Protein AF-A0A1V4RVA9-F1 (afdb_monomer_lite)

pLDDT: mean 84.15, std 18.83, range [30.67, 98.88]

Structure (mmCIF, N/CA/C/O backbone):
data_AF-A0A1V4RVA9-F1
#
_entry.id   AF-A0A1V4RVA9-F1
#
loop_
_atom_site.group_PDB
_atom_site.id
_atom_site.type_symbol
_atom_site.label_atom_id
_atom_site.label_alt_id
_atom_site.label_comp_id
_atom_site.label_asym_id
_atom_site.label_entity_id
_atom_site.label_seq_id
_atom_site.pdbx_PDB_ins_code
_atom_site.Cartn_x
_atom_site.Cartn_y
_atom_site.Cartn_z
_atom_site.occupancy
_atom_site.B_iso_or_equiv
_atom_site.auth_seq_id
_atom_site.auth_comp_id
_atom_site.auth_asym_id
_atom_site.auth_atom_id
_atom_site.pdbx_PDB_model_num
ATOM 1 N N . MET A 1 1 ? -15.342 -44.266 52.592 1.00 67.75 1 MET A N 1
ATOM 2 C CA . MET A 1 1 ? -15.263 -44.483 51.126 1.00 67.75 1 MET A CA 1
ATOM 3 C C . MET A 1 1 ? -16.051 -43.427 50.346 1.00 67.75 1 MET A C 1
ATOM 5 O O . MET A 1 1 ? -15.501 -42.850 49.417 1.00 67.75 1 MET A O 1
ATOM 9 N N . GLU A 1 2 ? -17.278 -43.088 50.758 1.00 75.12 2 GLU A N 1
ATOM 10 C CA . GLU A 1 2 ? -18.113 -42.066 50.093 1.00 75.12 2 GLU A CA 1
ATOM 11 C C . GLU A 1 2 ? -17.503 -40.659 50.021 1.00 75.12 2 GLU A C 1
ATOM 13 O O . GLU A 1 2 ? -17.580 -40.014 48.978 1.00 75.12 2 GLU A O 1
ATOM 18 N N . VAL A 1 3 ? -16.857 -40.185 51.092 1.00 76.31 3 VAL A N 1
ATOM 19 C CA . VAL A 1 3 ? -16.276 -38.828 51.134 1.00 76.31 3 VAL A CA 1
ATOM 20 C C . VAL A 1 3 ? -15.153 -38.661 50.101 1.00 76.31 3 VAL A C 1
ATOM 22 O O . VAL A 1 3 ? -15.118 -37.660 49.391 1.00 76.31 3 VAL A O 1
ATOM 25 N N . LYS A 1 4 ? -14.294 -39.680 49.929 1.00 70.88 4 LYS A N 1
ATOM 26 C CA . LYS A 1 4 ? -13.251 -39.699 48.885 1.00 70.88 4 LYS A CA 1
ATOM 27 C C . LYS A 1 4 ? -13.853 -39.661 47.477 1.00 70.88 4 LYS A C 1
ATOM 29 O O . LYS A 1 4 ? -13.361 -38.920 46.635 1.00 70.88 4 LYS A O 1
ATOM 34 N N . MET A 1 5 ? -14.936 -40.402 47.226 1.00 73.06 5 MET A N 1
ATOM 35 C CA . MET A 1 5 ? -15.605 -40.396 45.917 1.00 73.06 5 MET A CA 1
ATOM 36 C C . MET A 1 5 ? -16.304 -39.066 45.606 1.00 73.06 5 MET A C 1
ATOM 38 O O . MET A 1 5 ? -16.309 -38.641 44.453 1.00 73.06 5 MET A O 1
ATOM 42 N N . ARG A 1 6 ? -16.861 -38.379 46.615 1.00 73.81 6 ARG A N 1
ATOM 43 C CA . ARG A 1 6 ? -17.425 -37.028 46.443 1.00 73.81 6 ARG A CA 1
ATOM 44 C C . ARG A 1 6 ? -16.337 -35.992 46.153 1.00 73.81 6 ARG A C 1
ATOM 46 O O . ARG A 1 6 ? -16.519 -35.173 45.260 1.00 73.81 6 ARG A O 1
ATOM 53 N N . LEU A 1 7 ? -15.195 -36.077 46.838 1.00 77.31 7 LEU A N 1
ATOM 54 C CA . LEU A 1 7 ? -14.067 -35.167 46.630 1.00 77.31 7 LEU A CA 1
ATOM 55 C C . LEU A 1 7 ? -13.457 -35.315 45.227 1.00 77.31 7 LEU A C 1
ATOM 57 O O . LEU A 1 7 ? -13.213 -34.317 44.557 1.00 77.31 7 LEU A O 1
ATOM 61 N N . ILE A 1 8 ? -13.293 -36.553 44.747 1.00 79.88 8 ILE A N 1
ATOM 62 C CA . ILE A 1 8 ? -12.803 -36.831 43.388 1.00 79.88 8 ILE A CA 1
ATOM 63 C C . ILE A 1 8 ? -13.768 -36.259 42.343 1.00 79.88 8 ILE A C 1
ATOM 65 O O . ILE A 1 8 ? -13.324 -35.565 41.439 1.00 79.88 8 ILE A O 1
ATOM 69 N N . LYS A 1 9 ? -15.085 -36.456 42.502 1.00 75.31 9 LYS A N 1
ATOM 70 C CA . LYS A 1 9 ? -16.086 -35.888 41.581 1.00 75.31 9 LYS A CA 1
ATOM 71 C C . LYS A 1 9 ? -16.049 -34.358 41.534 1.00 75.31 9 LYS A C 1
ATOM 73 O O . LYS A 1 9 ? -16.136 -33.798 40.448 1.00 75.31 9 LYS A O 1
ATOM 78 N N . ILE A 1 10 ? -15.886 -33.688 42.678 1.00 80.56 10 ILE A N 1
ATOM 79 C CA . ILE A 1 10 ? -15.785 -32.220 42.738 1.00 80.56 10 ILE A CA 1
ATOM 80 C C . ILE A 1 10 ? -14.524 -31.736 42.016 1.00 80.56 10 ILE A C 1
ATOM 82 O O . ILE A 1 10 ? -14.608 -30.815 41.210 1.00 80.56 10 ILE A O 1
ATOM 86 N N . ILE A 1 11 ? -13.380 -32.391 42.240 1.00 82.25 11 ILE A N 1
ATOM 87 C CA . ILE A 1 11 ? -12.115 -32.054 41.574 1.00 82.25 11 ILE A CA 1
ATOM 88 C C . ILE A 1 11 ? -12.218 -32.285 40.061 1.00 82.25 11 ILE A C 1
ATOM 90 O O . ILE A 1 11 ? -11.801 -31.430 39.286 1.00 82.25 11 ILE A O 1
ATOM 94 N N . THR A 1 12 ? -12.825 -33.389 39.615 1.00 77.94 12 THR A N 1
ATOM 95 C CA . THR A 1 12 ? -13.018 -33.666 38.183 1.00 77.94 12 THR A CA 1
ATOM 96 C C . THR A 1 12 ? -13.934 -32.638 37.518 1.00 77.94 12 THR A C 1
ATOM 98 O O . THR A 1 12 ? -13.618 -32.166 36.430 1.00 77.94 12 THR A O 1
ATOM 101 N N . VAL A 1 13 ? -15.027 -32.231 38.172 1.00 78.50 13 VAL A N 1
ATOM 102 C CA . VAL A 1 13 ? -15.912 -31.168 37.662 1.00 78.50 13 VAL A CA 1
ATOM 103 C C . VAL A 1 13 ? -15.176 -29.829 37.598 1.00 78.50 13 VAL A C 1
ATOM 105 O O . VAL A 1 13 ? -15.303 -29.125 36.601 1.00 78.50 13 VAL A O 1
ATOM 108 N N . PHE A 1 14 ? -14.351 -29.506 38.598 1.00 75.19 14 PHE A N 1
ATOM 109 C CA . PHE A 1 14 ? -13.539 -28.287 38.592 1.00 75.19 14 PHE A CA 1
ATOM 110 C C . PHE A 1 14 ? -12.499 -28.286 37.466 1.00 75.19 14 PHE A C 1
ATOM 112 O O . PHE A 1 14 ? -12.331 -27.270 36.802 1.00 75.19 14 PHE A O 1
ATOM 119 N N . ILE A 1 15 ? -11.844 -29.421 37.200 1.00 77.88 15 ILE A N 1
ATOM 120 C CA . ILE A 1 15 ? -10.867 -29.563 36.108 1.00 77.88 15 ILE A CA 1
ATOM 121 C C . ILE A 1 15 ? -11.546 -29.439 34.738 1.00 77.88 15 ILE A C 1
ATOM 123 O O . ILE A 1 15 ? -11.018 -28.757 33.863 1.00 77.88 15 ILE A O 1
ATOM 127 N N . ILE A 1 16 ? -12.726 -30.039 34.552 1.00 71.94 16 ILE A N 1
ATOM 128 C CA . ILE A 1 16 ? -13.496 -29.908 33.304 1.00 71.94 16 ILE A CA 1
ATOM 129 C C . ILE A 1 16 ? -13.946 -28.454 33.112 1.00 71.94 16 ILE A C 1
ATOM 131 O O . ILE A 1 16 ? -13.762 -27.906 32.029 1.00 71.94 16 ILE A O 1
ATOM 135 N N . PHE A 1 17 ? -14.445 -27.802 34.167 1.00 64.31 17 PHE A N 1
ATOM 136 C CA . PHE A 1 17 ? -14.885 -26.405 34.119 1.00 64.31 17 PHE A CA 1
ATOM 137 C C . PHE A 1 17 ? -13.719 -25.442 33.832 1.00 64.31 17 PHE A C 1
ATOM 139 O O . PHE A 1 17 ? -13.840 -24.540 33.002 1.00 64.31 17 PHE A O 1
ATOM 146 N N . PHE A 1 18 ? -12.553 -25.678 34.442 1.00 63.97 18 PHE A N 1
ATOM 147 C CA . PHE A 1 18 ? -11.336 -24.898 34.205 1.00 63.97 18 PHE A CA 1
ATOM 148 C C . PHE A 1 18 ? -10.766 -25.139 32.794 1.00 63.97 18 PHE A C 1
ATOM 150 O O . PHE A 1 18 ? -10.348 -24.195 32.130 1.00 63.97 18 PHE A O 1
ATOM 157 N N . SER A 1 19 ? -10.843 -26.372 32.276 1.00 61.69 19 SER A N 1
ATOM 158 C CA . SER A 1 19 ? -10.461 -26.711 30.897 1.00 61.69 19 SER A CA 1
ATOM 159 C C . SER A 1 19 ? -11.371 -26.062 29.845 1.00 61.69 19 SER A C 1
ATOM 161 O O . SER A 1 19 ? -10.886 -25.676 28.781 1.00 61.69 19 SER A O 1
ATOM 163 N N . THR A 1 20 ? -12.665 -25.876 30.129 1.00 58.34 20 THR A N 1
ATOM 164 C CA . THR A 1 20 ? -13.574 -25.137 29.234 1.00 58.34 20 THR A CA 1
ATOM 165 C C . THR A 1 20 ? -13.342 -23.626 29.238 1.00 58.34 20 THR A C 1
ATOM 167 O O . THR A 1 20 ? -13.554 -22.992 28.210 1.00 58.34 20 THR A O 1
ATOM 170 N N . ILE A 1 21 ? -12.856 -23.038 30.338 1.00 58.84 21 ILE A N 1
ATOM 171 C CA . ILE A 1 21 ? -12.569 -21.593 30.407 1.00 58.84 21 ILE A CA 1
ATOM 172 C C . ILE A 1 21 ? -11.282 -21.235 29.641 1.00 58.84 21 ILE A C 1
ATOM 174 O O . ILE A 1 21 ? -11.209 -20.168 29.039 1.00 58.84 21 ILE A O 1
ATOM 178 N N . ILE A 1 22 ? -10.297 -22.139 29.578 1.00 56.84 22 ILE A N 1
ATOM 179 C CA . ILE A 1 22 ? -9.024 -21.903 28.866 1.00 56.84 22 ILE A CA 1
ATOM 180 C C . ILE A 1 22 ? -9.199 -21.888 27.331 1.00 56.84 22 ILE A C 1
ATOM 182 O O . ILE A 1 22 ? -8.372 -21.320 26.624 1.00 56.84 22 ILE A O 1
ATOM 186 N N . ASN A 1 23 ? -10.293 -22.448 26.800 1.00 50.47 23 ASN A N 1
ATOM 187 C CA . ASN A 1 23 ? -10.564 -22.491 25.356 1.00 50.47 23 ASN A CA 1
ATOM 188 C C . ASN A 1 23 ? -11.337 -21.278 24.810 1.00 50.47 23 ASN A C 1
ATOM 190 O O . ASN A 1 23 ? -11.643 -21.247 23.615 1.00 50.47 23 ASN A O 1
ATOM 194 N N . TYR A 1 24 ? -11.615 -20.255 25.626 1.00 52.19 24 TYR A N 1
ATOM 195 C CA . TYR A 1 24 ? -11.989 -18.947 25.090 1.00 52.19 24 TYR A CA 1
ATOM 196 C C . TYR A 1 24 ? -10.742 -18.308 24.478 1.00 52.19 24 TYR A C 1
ATOM 198 O O . TYR A 1 24 ? -10.044 -17.509 25.097 1.00 52.19 24 TYR A O 1
ATOM 206 N N . THR A 1 25 ? -10.448 -18.688 23.236 1.00 53.47 25 THR A N 1
ATOM 207 C CA . THR A 1 25 ? -9.619 -17.868 22.361 1.00 53.47 25 THR A CA 1
ATOM 208 C C . THR A 1 25 ? -10.321 -16.520 22.256 1.00 53.47 25 THR A C 1
ATOM 210 O O . THR A 1 25 ? -11.356 -16.391 21.607 1.00 53.47 25 THR A O 1
ATOM 213 N N . PHE A 1 26 ? -9.806 -15.518 22.968 1.00 55.69 26 PHE A N 1
ATOM 214 C CA . PHE A 1 26 ? -10.179 -14.132 22.733 1.00 55.69 26 PHE A CA 1
ATOM 215 C C . PHE A 1 26 ? -9.860 -13.849 21.265 1.00 55.69 26 PHE A C 1
ATOM 217 O O . PHE A 1 26 ? -8.693 -13.733 20.889 1.00 55.69 26 PHE A O 1
ATOM 224 N N . ALA A 1 27 ? -10.888 -13.817 20.418 1.00 58.81 27 ALA A N 1
ATOM 225 C CA . ALA A 1 27 ? -10.747 -13.316 19.066 1.00 58.81 27 ALA A CA 1
ATOM 226 C C . ALA A 1 27 ? -10.353 -11.843 19.201 1.00 58.81 27 ALA A C 1
ATOM 228 O O . ALA A 1 27 ? -11.165 -11.025 19.625 1.00 58.81 27 ALA A O 1
ATOM 229 N N . ALA A 1 28 ? -9.083 -11.535 18.940 1.00 67.94 28 ALA A N 1
ATOM 230 C CA . ALA A 1 28 ? -8.609 -10.162 18.937 1.00 67.94 28 ALA A CA 1
ATOM 231 C C . ALA A 1 28 ? -9.424 -9.363 17.912 1.00 67.94 28 ALA A C 1
ATOM 233 O O . ALA A 1 28 ? -9.637 -9.834 16.788 1.00 67.94 28 ALA A O 1
ATOM 234 N N . ASP A 1 29 ? -9.891 -8.178 18.307 1.00 85.88 29 ASP A N 1
ATOM 235 C CA . ASP A 1 29 ? -10.621 -7.291 17.407 1.00 85.88 29 ASP A CA 1
ATOM 236 C C . ASP A 1 29 ? -9.762 -6.985 16.172 1.00 85.88 29 ASP A C 1
ATOM 238 O O . ASP A 1 29 ? -8.572 -6.678 16.273 1.00 85.88 29 ASP A O 1
ATOM 242 N N . LYS A 1 30 ? -10.368 -7.089 14.984 1.00 96.12 30 LYS A N 1
ATOM 243 C CA . LYS A 1 30 ? -9.675 -6.810 13.722 1.00 96.12 30 LYS A CA 1
ATOM 244 C C . LYS A 1 30 ? -9.365 -5.321 13.602 1.00 96.12 30 LYS A C 1
ATOM 246 O O . LYS A 1 30 ? -10.206 -4.479 13.914 1.00 96.12 30 LYS A O 1
ATOM 251 N N . ILE A 1 31 ? -8.199 -5.005 13.045 1.00 98.31 31 ILE A N 1
ATOM 252 C CA . ILE A 1 31 ? -7.810 -3.632 12.712 1.00 98.31 31 ILE A CA 1
ATOM 253 C C . ILE A 1 31 ? -8.717 -3.132 11.587 1.00 98.31 31 ILE A C 1
ATOM 255 O O . ILE A 1 31 ? -8.772 -3.739 10.511 1.00 98.31 31 ILE A O 1
ATOM 259 N N . LYS A 1 32 ? -9.403 -2.008 11.803 1.00 98.75 32 LYS A N 1
ATOM 260 C CA . LYS A 1 32 ? -10.258 -1.392 10.782 1.00 98.75 32 LYS A CA 1
ATOM 261 C C . LYS A 1 32 ? -9.412 -0.553 9.841 1.00 98.75 32 LYS A C 1
ATOM 263 O O . LYS A 1 32 ? -8.998 0.559 10.177 1.00 98.75 32 LYS A O 1
ATOM 268 N N . VAL A 1 33 ? -9.168 -1.086 8.653 1.00 98.88 33 VAL A N 1
ATOM 269 C CA . VAL A 1 33 ? -8.422 -0.417 7.592 1.00 98.88 33 VAL A CA 1
ATOM 270 C C . VAL A 1 33 ? -9.405 0.232 6.628 1.00 98.88 33 VAL A C 1
ATOM 272 O O . VAL A 1 33 ? -10.271 -0.427 6.054 1.00 98.88 33 VAL A O 1
ATOM 275 N N . VAL A 1 34 ? -9.247 1.529 6.407 1.00 98.81 34 VAL A N 1
ATOM 276 C CA . VAL A 1 34 ? -9.932 2.238 5.330 1.00 98.81 34 VAL A CA 1
ATOM 277 C C . VAL A 1 34 ? -8.895 2.660 4.308 1.00 98.81 34 VAL A C 1
ATOM 279 O O . VAL A 1 34 ? -7.815 3.126 4.659 1.00 98.81 34 VAL A O 1
ATOM 282 N N . THR A 1 35 ? -9.201 2.511 3.030 1.00 98.81 35 THR A N 1
ATOM 283 C CA . THR A 1 35 ? -8.334 2.999 1.960 1.00 98.81 35 THR A CA 1
ATOM 284 C C . THR A 1 35 ? -9.080 3.973 1.065 1.00 98.81 35 THR A C 1
ATOM 286 O O . THR A 1 35 ? -10.307 3.933 0.950 1.00 98.81 35 THR A O 1
ATOM 289 N N . THR A 1 36 ? -8.351 4.871 0.414 1.00 98.19 36 THR A N 1
ATOM 290 C CA . THR A 1 36 ? -8.931 5.694 -0.648 1.00 98.19 36 THR A CA 1
ATOM 291 C C . THR A 1 36 ? -9.334 4.811 -1.825 1.00 98.19 36 THR A C 1
ATOM 293 O O . THR A 1 36 ? -10.511 4.768 -2.165 1.00 98.19 36 THR A O 1
ATOM 296 N N . LEU A 1 37 ? -8.394 4.047 -2.386 1.00 98.31 37 LEU A N 1
ATOM 297 C CA . LEU A 1 37 ? -8.597 3.218 -3.579 1.00 98.31 37 LEU A CA 1
ATOM 298 C C . LEU A 1 37 ? -8.875 1.751 -3.237 1.00 98.31 37 LEU A C 1
ATOM 300 O O . LEU A 1 37 ? -8.263 1.193 -2.318 1.00 98.31 37 LEU A O 1
ATOM 304 N N . SER A 1 38 ? -9.714 1.088 -4.037 1.00 98.00 38 SER A N 1
ATOM 305 C CA . SER A 1 38 ? -9.976 -0.356 -3.932 1.00 98.00 38 SER A CA 1
ATOM 306 C C . SER A 1 38 ? -8.714 -1.211 -4.102 1.00 98.00 38 SER A C 1
ATOM 308 O O . SER A 1 38 ? -8.587 -2.240 -3.442 1.00 98.00 38 SER A O 1
ATOM 310 N N . THR A 1 39 ? -7.743 -0.771 -4.911 1.00 98.00 39 THR A N 1
ATOM 311 C CA . THR A 1 39 ? -6.442 -1.446 -5.074 1.00 98.00 39 THR A CA 1
ATOM 312 C C . THR A 1 39 ? -5.689 -1.549 -3.751 1.00 98.00 39 THR A C 1
ATOM 314 O O . THR A 1 39 ? -5.172 -2.608 -3.406 1.00 98.00 39 THR A O 1
ATOM 317 N N . TYR A 1 40 ? -5.661 -0.476 -2.959 1.00 98.75 40 TYR A 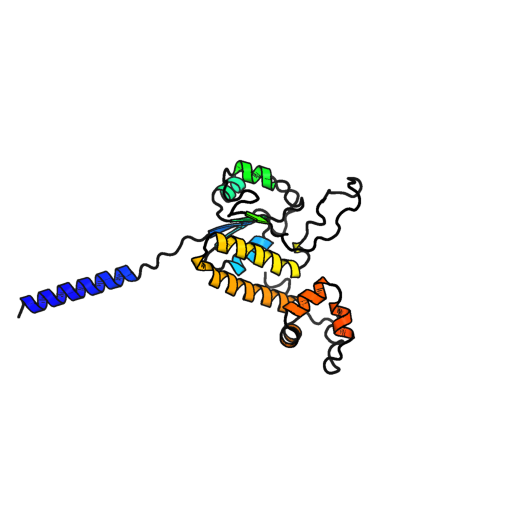N 1
ATOM 318 C CA . TYR A 1 40 ? -5.021 -0.510 -1.644 1.00 98.75 40 TYR A CA 1
ATOM 319 C C . TYR A 1 40 ? -5.798 -1.372 -0.661 1.00 98.75 40 TYR A C 1
ATOM 321 O O . TYR A 1 40 ? -5.179 -2.039 0.163 1.00 98.75 40 TYR A O 1
ATOM 329 N N . ALA A 1 41 ? -7.131 -1.401 -0.758 1.00 98.75 41 ALA A N 1
ATOM 330 C CA . ALA A 1 41 ? -7.928 -2.302 0.063 1.00 98.75 41 ALA A CA 1
ATOM 331 C C . ALA A 1 41 ? -7.618 -3.767 -0.253 1.00 98.75 41 ALA A C 1
ATOM 333 O O . ALA A 1 41 ? -7.497 -4.580 0.660 1.00 98.75 41 ALA A O 1
ATOM 334 N N . ASP A 1 42 ? -7.456 -4.111 -1.528 1.00 98.62 42 ASP A N 1
ATOM 335 C CA . ASP A 1 42 ? -7.077 -5.460 -1.936 1.00 98.62 42 ASP A CA 1
ATOM 336 C C . ASP A 1 42 ? -5.685 -5.852 -1.413 1.00 98.62 42 ASP A C 1
ATOM 338 O O . ASP A 1 42 ? -5.519 -6.920 -0.816 1.00 98.62 42 ASP A O 1
ATOM 342 N N . ILE A 1 43 ? -4.701 -4.956 -1.540 1.00 98.81 43 ILE A N 1
ATOM 343 C CA . ILE A 1 43 ? -3.361 -5.162 -0.975 1.00 98.81 43 ILE A CA 1
ATOM 344 C C . ILE A 1 43 ? -3.446 -5.330 0.548 1.00 98.81 43 ILE A C 1
ATOM 346 O O . ILE A 1 43 ? -2.906 -6.298 1.081 1.00 98.81 43 ILE A O 1
ATOM 350 N N . ALA A 1 44 ? -4.166 -4.444 1.243 1.00 98.88 44 ALA A N 1
ATOM 351 C CA . ALA A 1 44 ? -4.338 -4.489 2.693 1.00 98.88 44 ALA A CA 1
ATOM 352 C C . ALA A 1 44 ? -4.985 -5.796 3.164 1.00 98.88 44 ALA A C 1
ATOM 354 O O . ALA A 1 44 ? -4.514 -6.380 4.135 1.00 98.88 44 ALA A O 1
ATOM 355 N N . LYS A 1 45 ? -6.002 -6.307 2.456 1.00 98.81 45 LYS A N 1
ATOM 356 C CA . LYS A 1 45 ? -6.599 -7.625 2.740 1.00 98.81 45 LYS A CA 1
ATOM 357 C C . LYS A 1 45 ? -5.576 -8.746 2.584 1.00 98.81 45 LYS A C 1
ATOM 359 O O . LYS A 1 45 ? -5.493 -9.620 3.440 1.00 98.81 45 LYS A O 1
ATOM 364 N N . LYS A 1 46 ? -4.777 -8.720 1.513 1.00 98.75 46 LYS A N 1
ATOM 365 C CA . LYS A 1 46 ? -3.779 -9.762 1.230 1.00 98.75 46 LYS A CA 1
ATOM 366 C C . LYS A 1 46 ? -2.637 -9.788 2.249 1.00 98.75 46 LYS A C 1
ATOM 368 O O . LYS A 1 46 ? -2.187 -10.873 2.602 1.00 98.75 46 LYS A O 1
ATOM 373 N N . VAL A 1 47 ? -2.174 -8.632 2.729 1.00 98.81 47 VAL A N 1
ATOM 374 C CA . VAL A 1 47 ? -1.076 -8.566 3.715 1.00 98.81 47 VAL A CA 1
ATOM 375 C C . VAL A 1 47 ? -1.559 -8.636 5.165 1.00 98.81 47 VAL A C 1
ATOM 377 O O . VAL A 1 47 ? -0.898 -9.237 6.009 1.00 98.81 47 VAL A O 1
ATOM 380 N N . GLY A 1 48 ? -2.732 -8.073 5.455 1.00 98.38 48 GLY A N 1
ATOM 381 C CA . GLY A 1 48 ? -3.342 -8.063 6.783 1.00 98.38 48 GLY A CA 1
ATOM 382 C C . GLY A 1 48 ? -4.113 -9.339 7.131 1.00 98.38 48 GLY A C 1
ATOM 383 O O . GLY A 1 48 ? -4.294 -9.629 8.313 1.00 98.38 48 GLY A O 1
ATOM 384 N N . GLY A 1 49 ? -4.541 -10.112 6.127 1.00 98.00 49 GLY A N 1
ATOM 385 C CA . GLY A 1 49 ? -5.225 -11.394 6.292 1.00 98.00 49 GLY A CA 1
ATOM 386 C C . GLY A 1 49 ? -6.455 -11.310 7.199 1.00 98.00 49 GLY A C 1
ATOM 387 O O . GLY A 1 49 ? -7.243 -10.368 7.127 1.00 98.00 49 GLY A O 1
ATOM 388 N N . ASP A 1 50 ? -6.603 -12.280 8.099 1.00 96.69 50 ASP A N 1
ATOM 389 C CA . ASP A 1 50 ? -7.766 -12.359 8.990 1.00 96.69 50 ASP A CA 1
ATOM 390 C C . ASP A 1 50 ? -7.753 -11.328 10.125 1.00 96.69 50 ASP A C 1
ATOM 392 O O . ASP A 1 50 ? -8.753 -11.196 10.830 1.00 96.69 50 ASP A O 1
ATOM 396 N N . ARG A 1 51 ? -6.660 -10.571 10.288 1.00 97.69 51 ARG A N 1
ATOM 397 C CA . ARG A 1 51 ? -6.501 -9.562 11.349 1.00 97.69 51 ARG A CA 1
ATOM 398 C C . ARG A 1 51 ? -6.980 -8.173 10.957 1.00 97.69 51 ARG A C 1
ATOM 400 O O . ARG A 1 51 ? -6.940 -7.265 11.783 1.00 97.69 51 ARG A O 1
ATOM 407 N N . VAL A 1 52 ? -7.431 -7.998 9.718 1.00 98.56 52 VAL A N 1
ATOM 408 C CA . VAL A 1 52 ? -7.936 -6.719 9.221 1.00 98.56 52 VAL A CA 1
ATOM 409 C C . VAL A 1 52 ? -9.381 -6.839 8.756 1.00 98.56 52 VAL A C 1
ATOM 411 O O . VAL A 1 52 ? -9.806 -7.845 8.187 1.00 98.56 52 VAL A O 1
ATOM 414 N N . GLU A 1 53 ? -10.142 -5.779 8.979 1.00 98.44 53 GLU A N 1
ATOM 415 C CA . GLU A 1 53 ? -11.397 -5.511 8.289 1.00 98.44 53 GLU A CA 1
ATOM 416 C C . GLU A 1 53 ? -11.146 -4.328 7.356 1.00 98.44 53 GLU A C 1
ATOM 418 O O . GLU A 1 53 ? -10.708 -3.274 7.813 1.00 98.44 53 GLU A O 1
ATOM 423 N N . VAL A 1 54 ? -11.376 -4.496 6.051 1.00 98.69 54 VAL A N 1
ATOM 424 C CA . VAL A 1 54 ? -10.947 -3.506 5.053 1.00 98.69 54 VAL A CA 1
ATOM 425 C C . VAL A 1 54 ? -12.120 -2.964 4.249 1.00 98.69 54 VAL A C 1
ATOM 427 O O . VAL A 1 54 ? -12.843 -3.730 3.606 1.00 98.69 54 VAL A O 1
ATOM 430 N N . GLN A 1 55 ? -12.245 -1.640 4.221 1.00 98.56 55 GLN A N 1
ATOM 431 C CA . GLN A 1 55 ? -13.193 -0.897 3.389 1.00 98.56 55 GLN A CA 1
ATOM 432 C C . GLN A 1 55 ? -12.450 0.119 2.510 1.00 98.56 55 GLN A C 1
ATOM 434 O O . GLN A 1 55 ? -11.334 0.525 2.829 1.00 98.56 55 GLN A O 1
ATOM 439 N N . TYR A 1 56 ? -13.061 0.540 1.402 1.00 98.19 56 TYR A N 1
ATOM 440 C CA . TYR A 1 56 ? -12.498 1.544 0.495 1.00 98.19 56 TYR A CA 1
ATOM 441 C C . TYR A 1 56 ? -13.534 2.606 0.124 1.00 98.19 56 TYR A C 1
ATOM 443 O O . TYR A 1 56 ? -14.738 2.369 0.227 1.00 98.19 56 TYR A O 1
ATOM 451 N N . ILE A 1 57 ? -13.061 3.776 -0.305 1.00 97.56 57 ILE A N 1
ATOM 452 C CA . ILE A 1 57 ? -13.916 4.905 -0.699 1.00 97.56 57 ILE A CA 1
ATOM 453 C C . ILE A 1 57 ? -14.195 4.897 -2.208 1.00 97.56 57 ILE A C 1
ATOM 455 O O . ILE A 1 57 ? -15.338 5.097 -2.615 1.00 97.56 57 ILE A O 1
ATOM 459 N N . VAL A 1 58 ? -13.163 4.662 -3.020 1.00 96.69 58 VAL A N 1
ATOM 460 C CA . VAL A 1 58 ? -13.187 4.748 -4.487 1.00 96.69 58 VAL A CA 1
ATOM 461 C C . VAL A 1 58 ? -13.110 3.349 -5.085 1.00 96.69 58 VAL A C 1
ATOM 463 O O . VAL A 1 58 ? -12.138 2.621 -4.861 1.00 96.69 58 VAL A O 1
ATOM 466 N N . ALA A 1 59 ? -14.150 2.968 -5.823 1.00 94.31 59 ALA A N 1
ATOM 467 C CA . ALA A 1 59 ? -14.182 1.724 -6.588 1.00 94.31 59 ALA A CA 1
ATOM 468 C C . ALA A 1 59 ? -13.332 1.830 -7.868 1.00 94.31 59 ALA A C 1
ATOM 470 O O . ALA A 1 59 ? -13.013 2.925 -8.321 1.00 94.31 59 ALA A O 1
ATOM 471 N N . GLY A 1 60 ? -12.965 0.691 -8.463 1.00 88.94 60 GLY A N 1
ATOM 472 C CA . GLY A 1 60 ? -12.063 0.653 -9.625 1.00 88.94 60 GLY A CA 1
ATOM 473 C C . GLY A 1 60 ? -12.613 1.298 -10.905 1.00 88.94 60 GLY A C 1
ATOM 474 O O . GLY A 1 60 ? -11.848 1.554 -11.827 1.00 88.94 60 GLY A O 1
ATOM 475 N N . ASP A 1 61 ? -13.917 1.564 -10.963 1.00 90.88 61 ASP A N 1
ATOM 476 C CA . ASP A 1 61 ? -14.625 2.225 -12.063 1.00 90.88 61 ASP A CA 1
ATOM 477 C C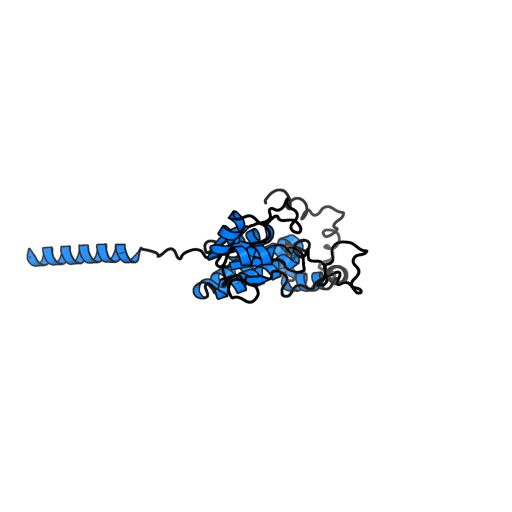 . ASP A 1 61 ? -14.872 3.728 -11.817 1.00 90.88 61 ASP A C 1
ATOM 479 O O . ASP A 1 61 ? -15.521 4.391 -12.626 1.00 90.88 61 ASP A O 1
ATOM 483 N N . GLN A 1 62 ? -14.367 4.277 -10.707 1.00 92.19 62 GLN A N 1
ATOM 484 C CA . GLN A 1 62 ? -14.552 5.673 -10.310 1.00 92.19 62 GLN A CA 1
ATOM 485 C C . GLN A 1 62 ? -13.269 6.490 -10.475 1.00 92.19 62 GLN A C 1
ATOM 487 O O . GLN A 1 62 ? -12.162 6.001 -10.253 1.00 92.19 62 GLN A O 1
ATOM 492 N N . ASP A 1 63 ? -13.424 7.774 -10.801 1.00 93.19 63 ASP A N 1
ATOM 493 C CA . ASP A 1 63 ? -12.300 8.708 -10.860 1.00 93.19 63 ASP A CA 1
ATOM 494 C C . ASP A 1 63 ? -11.861 9.124 -9.447 1.00 93.19 63 ASP A C 1
ATOM 496 O O . ASP A 1 63 ? -12.601 9.782 -8.707 1.00 93.19 63 ASP A O 1
ATOM 500 N N . ALA A 1 64 ? -10.633 8.753 -9.082 1.00 93.75 64 ALA A N 1
ATOM 501 C CA . ALA A 1 64 ? -10.037 9.056 -7.786 1.00 93.75 64 ALA A CA 1
ATOM 502 C C . ALA A 1 64 ? -9.837 10.561 -7.533 1.00 93.75 64 ALA A C 1
ATOM 504 O O . ALA A 1 64 ? -9.842 10.977 -6.369 1.00 93.75 64 ALA A O 1
ATOM 505 N N . HIS A 1 65 ? -9.727 11.375 -8.590 1.00 94.06 65 HIS A N 1
ATOM 506 C CA . HIS A 1 65 ? -9.595 12.828 -8.467 1.00 94.06 65 HIS A CA 1
ATOM 507 C C . HIS A 1 65 ? -10.894 13.486 -8.007 1.00 94.06 65 HIS A C 1
ATOM 509 O O . HIS A 1 65 ? -10.873 14.486 -7.285 1.00 94.06 65 HIS A O 1
ATOM 515 N N . PHE A 1 66 ? -12.039 12.920 -8.397 1.00 92.19 66 PHE A N 1
ATOM 516 C CA . PHE A 1 66 ? -13.347 13.554 -8.244 1.00 92.19 66 PHE A CA 1
ATOM 517 C C . PHE A 1 66 ? -14.293 12.720 -7.387 1.00 92.19 66 PHE A C 1
ATOM 519 O O . PHE A 1 66 ? -15.337 12.238 -7.829 1.00 92.19 66 PHE A O 1
ATOM 526 N N . VAL A 1 67 ? -13.975 12.631 -6.099 1.00 92.88 67 VAL A N 1
ATOM 527 C CA . VAL A 1 67 ? -14.884 12.069 -5.099 1.00 92.88 67 VAL A CA 1
ATOM 528 C C . VAL A 1 67 ? -15.605 13.197 -4.383 1.00 92.88 67 VAL A C 1
ATOM 530 O O . VAL A 1 67 ? -14.985 14.090 -3.809 1.00 92.88 67 VAL A O 1
ATOM 533 N N . ARG A 1 68 ? -16.940 13.141 -4.353 1.00 89.12 68 ARG A N 1
ATOM 534 C CA . ARG A 1 68 ? -17.736 14.028 -3.498 1.00 89.12 68 ARG A CA 1
ATOM 535 C C . ARG A 1 68 ? -17.707 13.496 -2.057 1.00 89.12 68 ARG A C 1
ATOM 537 O O . ARG A 1 68 ? -18.213 12.390 -1.843 1.00 89.12 68 ARG A O 1
ATOM 544 N N . PRO A 1 69 ? -17.195 14.252 -1.066 1.00 86.62 69 PRO A N 1
ATOM 545 C CA . PRO A 1 69 ? -17.269 13.855 0.338 1.00 86.62 69 PRO A CA 1
ATOM 546 C C . PRO A 1 69 ? -18.720 13.613 0.773 1.00 86.62 69 PRO A C 1
ATOM 548 O O . PRO A 1 69 ? -19.618 14.387 0.436 1.00 86.62 69 PRO A O 1
ATOM 551 N N . LYS A 1 70 ? -18.958 12.533 1.524 1.00 91.81 70 LYS A N 1
ATOM 552 C CA . LYS A 1 70 ? -20.280 12.159 2.051 1.00 91.81 70 LYS A CA 1
ATOM 553 C C . LYS A 1 70 ? -20.194 11.905 3.559 1.00 91.81 70 LYS A C 1
ATOM 555 O O . LYS A 1 70 ? -19.173 11.384 4.012 1.00 91.81 70 LYS A O 1
ATOM 560 N N . PRO A 1 71 ? -21.258 12.179 4.339 1.00 94.25 71 PRO A N 1
ATOM 561 C CA . PRO A 1 71 ? -21.291 11.861 5.770 1.00 94.25 71 PRO A CA 1
ATOM 562 C C . PRO A 1 71 ? -20.978 10.391 6.082 1.00 94.25 71 PRO A C 1
ATOM 564 O O . PRO A 1 71 ? -20.291 10.099 7.056 1.00 94.25 71 PRO A O 1
ATOM 567 N N . SER A 1 72 ? -21.409 9.464 5.219 1.00 96.31 72 SER A N 1
ATOM 568 C CA . SER A 1 72 ? -21.102 8.034 5.349 1.00 96.31 72 SER A CA 1
ATOM 569 C C . SER A 1 72 ? -19.600 7.741 5.288 1.00 96.31 72 SER A C 1
ATOM 571 O O . SER A 1 72 ? -19.110 6.923 6.061 1.00 96.31 72 SER A O 1
ATOM 573 N N . PHE A 1 73 ? -18.848 8.440 4.433 1.00 97.00 73 PHE A N 1
ATOM 574 C CA . PHE A 1 73 ? -17.395 8.289 4.351 1.00 97.00 73 PHE A CA 1
ATOM 575 C C . PHE A 1 73 ? -16.689 8.865 5.583 1.00 97.00 73 PHE A C 1
ATOM 577 O O . PHE A 1 73 ? -15.741 8.265 6.079 1.00 97.00 73 PHE A O 1
ATOM 584 N N . ALA A 1 74 ? -17.173 9.982 6.136 1.00 97.06 74 ALA A N 1
ATOM 585 C CA . ALA A 1 74 ? -16.626 10.495 7.392 1.00 97.06 74 ALA A CA 1
ATOM 586 C C . ALA A 1 74 ? -16.903 9.545 8.557 1.00 97.06 74 ALA A C 1
ATOM 588 O O . ALA A 1 74 ? -16.033 9.367 9.400 1.00 97.06 74 ALA A O 1
ATOM 589 N N . MET A 1 75 ? -18.072 8.896 8.588 1.00 97.69 75 MET A N 1
ATOM 590 C CA . MET A 1 75 ? -18.386 7.879 9.594 1.00 97.69 75 MET A CA 1
ATOM 591 C C . MET A 1 75 ? -17.498 6.637 9.457 1.00 97.69 75 MET A C 1
ATOM 593 O O . MET A 1 75 ? -17.089 6.057 10.463 1.00 97.69 75 MET A O 1
ATOM 597 N N . LEU A 1 76 ? -17.168 6.250 8.223 1.00 97.12 76 LEU A N 1
ATOM 598 C CA . LEU A 1 76 ? -16.210 5.184 7.955 1.00 97.12 76 LEU A CA 1
ATOM 599 C C . LEU A 1 76 ? -14.822 5.540 8.516 1.00 97.12 76 LEU A C 1
ATOM 601 O O . LEU A 1 76 ? -14.263 4.785 9.308 1.00 97.12 76 LEU A O 1
ATOM 605 N N . LEU A 1 77 ? -14.309 6.729 8.186 1.00 98.38 77 LEU A N 1
ATOM 606 C CA . LEU A 1 77 ? -13.028 7.224 8.698 1.00 98.38 77 LEU A CA 1
ATOM 607 C C . LEU A 1 77 ? -13.026 7.463 10.212 1.00 98.38 77 LEU A C 1
ATOM 609 O O . LEU A 1 77 ? -12.006 7.253 10.866 1.00 98.38 77 LEU A O 1
ATOM 613 N N . HIS A 1 78 ? -14.163 7.842 10.794 1.00 98.44 78 HIS A N 1
ATOM 614 C CA . HIS A 1 78 ? -14.297 8.036 12.236 1.00 98.44 78 HIS A CA 1
ATOM 615 C C . HIS A 1 78 ? -13.945 6.760 13.014 1.00 98.44 78 HIS A C 1
ATOM 617 O O . HIS A 1 78 ? -13.361 6.823 14.092 1.00 98.44 78 HIS A O 1
ATOM 623 N N . ARG A 1 79 ? -14.269 5.595 12.439 1.00 97.81 79 ARG A N 1
ATOM 624 C CA . ARG A 1 79 ? -14.050 4.270 13.035 1.00 97.81 79 ARG A CA 1
ATOM 625 C C . ARG A 1 79 ? -12.741 3.606 12.609 1.00 97.81 79 ARG A C 1
ATOM 627 O O . ARG A 1 79 ? -12.463 2.512 13.088 1.00 97.81 79 ARG A O 1
ATOM 634 N N . ALA A 1 80 ? -11.980 4.218 11.705 1.00 98.69 80 ALA A N 1
ATOM 635 C CA . ALA A 1 80 ? -10.760 3.634 11.166 1.00 98.69 80 ALA A CA 1
ATOM 636 C C . ALA A 1 80 ? -9.624 3.631 12.200 1.00 98.69 80 ALA A C 1
ATOM 638 O O . ALA A 1 80 ? -9.418 4.610 12.929 1.00 98.69 80 ALA A O 1
ATOM 639 N N . ASP A 1 81 ? -8.865 2.542 12.217 1.00 98.69 81 ASP A N 1
ATOM 640 C CA . ASP A 1 81 ? -7.601 2.424 12.942 1.00 98.69 81 ASP A CA 1
ATOM 641 C C . ASP A 1 81 ? -6.418 2.746 12.026 1.00 98.69 81 ASP A C 1
ATOM 643 O O . ASP A 1 81 ? -5.469 3.397 12.457 1.00 98.69 81 ASP A O 1
ATOM 647 N N . LEU A 1 82 ? -6.516 2.349 10.753 1.00 98.88 82 LEU A N 1
ATOM 648 C CA . LEU A 1 82 ? -5.537 2.630 9.709 1.00 98.88 82 LEU A CA 1
ATOM 649 C C . LEU A 1 82 ? -6.229 3.251 8.492 1.00 98.88 82 LEU A C 1
ATOM 651 O O . LEU A 1 82 ? -7.253 2.746 8.031 1.00 98.88 82 LEU A O 1
ATOM 655 N N . PHE A 1 83 ? -5.649 4.310 7.938 1.00 98.81 83 PHE A N 1
ATOM 656 C CA . PHE A 1 83 ? -6.102 4.963 6.720 1.00 98.81 83 PHE A CA 1
ATOM 657 C C . PHE A 1 83 ? -4.972 5.032 5.691 1.00 98.81 83 PHE A C 1
ATOM 659 O O . PHE A 1 83 ? -3.905 5.580 5.969 1.00 98.81 83 PHE A O 1
ATOM 666 N N . VAL A 1 84 ? -5.207 4.465 4.506 1.00 98.88 84 VAL A N 1
ATOM 667 C CA . VAL A 1 84 ? -4.218 4.376 3.420 1.00 98.88 84 VAL A CA 1
ATOM 668 C C . VAL A 1 84 ? -4.630 5.282 2.264 1.00 98.88 84 VAL A C 1
ATOM 670 O O . VAL A 1 84 ? -5.747 5.169 1.755 1.00 98.88 84 VAL A O 1
ATOM 673 N N . THR A 1 85 ? -3.718 6.151 1.830 1.00 98.19 85 THR A N 1
ATOM 674 C CA . THR A 1 85 ? -3.951 7.162 0.781 1.00 98.19 85 THR A CA 1
ATOM 675 C C . THR A 1 85 ? -2.834 7.151 -0.259 1.00 98.19 85 THR A C 1
ATOM 677 O O . THR A 1 85 ? -1.725 6.713 0.050 1.00 98.19 85 THR A O 1
ATOM 680 N N . THR A 1 86 ? -3.088 7.658 -1.468 1.00 96.62 86 THR A N 1
ATOM 681 C CA . THR A 1 86 ? -2.026 7.876 -2.464 1.00 96.62 86 THR A CA 1
ATOM 682 C C . THR A 1 86 ? -1.263 9.160 -2.200 1.00 96.62 86 THR A C 1
ATOM 684 O O . THR A 1 86 ? -0.045 9.141 -2.272 1.00 96.62 86 THR A O 1
ATOM 687 N N . GLY A 1 87 ? -1.946 10.266 -1.898 1.00 89.81 87 GLY A N 1
ATOM 688 C CA . GLY A 1 87 ? -1.320 11.589 -1.859 1.00 89.81 87 GLY A CA 1
ATOM 689 C C . GLY A 1 87 ? -1.004 12.115 -3.264 1.00 89.81 87 GLY A C 1
ATOM 690 O O . GLY A 1 87 ? -1.691 11.772 -4.224 1.00 89.81 87 GLY A O 1
ATOM 691 N N . LEU A 1 88 ? 0.028 12.958 -3.385 1.00 89.81 88 LEU A N 1
ATOM 692 C CA . LEU A 1 88 ? 0.524 13.479 -4.674 1.00 89.81 88 LEU A CA 1
ATOM 693 C C . LEU A 1 88 ? -0.535 14.226 -5.511 1.00 89.81 88 LEU A C 1
ATOM 695 O O . LEU A 1 88 ? -0.527 14.181 -6.737 1.00 89.81 88 LEU A O 1
ATOM 699 N N . ASP A 1 89 ? -1.467 14.901 -4.841 1.00 88.38 89 ASP A N 1
ATOM 700 C CA . ASP A 1 89 ? -2.612 15.590 -5.450 1.00 88.38 89 ASP A CA 1
ATOM 701 C C . ASP A 1 89 ? -3.653 14.666 -6.123 1.00 88.38 89 ASP A C 1
ATOM 703 O O . ASP A 1 89 ? -4.582 15.169 -6.754 1.00 88.38 89 ASP A O 1
ATOM 707 N N . LEU A 1 90 ? -3.579 13.335 -5.947 1.00 93.38 90 LEU A N 1
ATOM 708 C CA . LEU A 1 90 ? -4.619 12.426 -6.452 1.00 93.38 90 LEU A CA 1
ATOM 709 C C . LEU A 1 90 ? -5.944 12.647 -5.726 1.00 93.38 90 LEU A C 1
ATOM 711 O O . LEU A 1 90 ? -6.978 12.878 -6.338 1.00 93.38 90 LEU A O 1
ATOM 715 N N . GLU A 1 91 ? -5.915 12.571 -4.396 1.00 94.00 91 GLU A N 1
ATOM 716 C CA . GLU A 1 91 ? -7.119 12.592 -3.572 1.00 94.00 91 GLU A CA 1
ATOM 717 C C . GLU A 1 91 ? -7.247 13.913 -2.797 1.00 94.00 91 GLU A C 1
ATOM 719 O O . GLU A 1 91 ? -7.333 13.923 -1.569 1.00 94.00 91 GLU A O 1
ATOM 724 N N . MET A 1 92 ? -7.286 15.057 -3.495 1.00 91.69 92 MET A N 1
ATOM 725 C CA . MET A 1 92 ? -7.370 16.398 -2.870 1.00 91.69 92 MET A CA 1
ATOM 726 C C . MET A 1 92 ? -8.578 16.594 -1.928 1.00 91.69 92 MET A C 1
ATOM 728 O O . MET A 1 92 ? -8.606 17.524 -1.125 1.00 91.69 92 MET A O 1
ATOM 732 N N . TRP A 1 93 ? -9.579 15.718 -2.003 1.00 94.31 93 TRP A N 1
ATOM 733 C CA . TRP A 1 93 ? -10.756 15.686 -1.131 1.00 94.31 93 TRP A CA 1
ATOM 734 C C . TRP A 1 93 ? -10.497 15.040 0.245 1.00 94.31 93 TRP A C 1
ATOM 736 O O . TRP A 1 93 ? -11.301 15.210 1.167 1.00 94.31 93 TRP A O 1
ATOM 746 N N . VAL A 1 94 ? -9.395 14.298 0.408 1.00 95.94 94 VAL A N 1
ATOM 747 C CA . VAL A 1 94 ? -9.069 13.556 1.635 1.00 95.94 94 VAL A CA 1
ATOM 748 C C . VAL A 1 94 ? -8.936 14.455 2.867 1.00 95.94 94 VAL A C 1
ATOM 750 O O . VAL A 1 94 ? -9.558 14.114 3.876 1.00 95.94 94 VAL A O 1
ATOM 753 N N . PRO A 1 95 ? -8.206 15.592 2.842 1.00 94.38 95 PRO A N 1
ATOM 754 C CA . PRO A 1 95 ? -8.041 16.427 4.033 1.00 94.38 95 PRO A CA 1
ATOM 755 C C . PRO A 1 95 ? -9.379 16.876 4.634 1.00 94.38 95 PRO A C 1
ATOM 757 O O . PRO A 1 95 ? -9.621 16.683 5.826 1.00 94.38 95 PRO A O 1
ATOM 760 N N . SER A 1 96 ? -10.301 17.365 3.798 1.00 94.06 96 SER A N 1
ATOM 761 C CA . SER A 1 96 ? -11.637 17.782 4.243 1.00 94.06 96 SER A CA 1
ATOM 762 C C . SER A 1 96 ? -12.442 16.624 4.834 1.00 94.06 96 SER A C 1
ATOM 764 O O . SER A 1 96 ? -13.163 16.797 5.818 1.00 94.06 96 SER A O 1
ATOM 766 N N . LEU A 1 97 ? -12.324 15.427 4.253 1.00 95.94 97 LEU A N 1
ATOM 767 C CA . LEU A 1 97 ? -13.026 14.249 4.747 1.00 95.94 97 LEU A CA 1
ATOM 768 C C . LEU A 1 97 ? -12.467 13.765 6.096 1.00 95.94 97 LEU A C 1
ATOM 770 O O . LEU A 1 97 ? -13.243 13.422 6.992 1.00 95.94 97 LEU A O 1
ATOM 774 N N . VAL A 1 98 ? -11.142 13.782 6.265 1.00 97.00 98 VAL A N 1
ATOM 775 C CA . VAL A 1 98 ? -10.478 13.471 7.539 1.00 97.00 98 VAL A CA 1
ATOM 776 C C . VAL A 1 98 ? -10.901 14.472 8.617 1.00 97.00 98 VAL A C 1
ATOM 778 O O . VAL A 1 98 ? -11.260 14.058 9.721 1.00 97.00 98 VAL A O 1
ATOM 781 N N . ASP A 1 99 ? -10.975 15.766 8.305 1.00 96.06 99 ASP A N 1
ATOM 782 C CA . ASP A 1 99 ? -11.441 16.788 9.251 1.00 96.06 99 ASP A CA 1
ATOM 783 C C . ASP A 1 99 ? -12.911 16.621 9.661 1.00 96.06 99 ASP A C 1
ATOM 785 O O . ASP A 1 99 ? -13.271 16.878 10.821 1.00 96.06 99 ASP A O 1
ATOM 789 N N . MET A 1 100 ? -13.759 16.155 8.738 1.00 96.50 100 MET A N 1
ATOM 790 C CA . MET A 1 100 ? -15.155 15.814 9.022 1.00 96.50 100 MET A CA 1
ATOM 791 C C . MET A 1 100 ? -15.273 14.561 9.901 1.00 96.50 100 MET A C 1
ATOM 793 O O . MET A 1 100 ? -16.170 14.491 10.737 1.00 96.50 100 MET A O 1
ATOM 797 N N . SER A 1 101 ? -14.356 13.597 9.764 1.00 97.94 101 SER A N 1
ATOM 798 C CA . SER A 1 101 ? -14.364 12.348 10.543 1.00 97.94 101 SER A CA 1
ATOM 799 C C . SER A 1 101 ? -14.072 12.534 12.035 1.00 97.94 101 SER A C 1
ATOM 801 O O . SER A 1 101 ? -14.396 11.662 12.838 1.00 97.94 101 SER A O 1
ATOM 803 N N . LYS A 1 102 ? -13.427 13.646 12.423 1.00 97.56 102 LYS A N 1
ATOM 804 C CA . LYS A 1 102 ? -12.952 13.909 13.797 1.00 97.56 102 LYS A CA 1
ATOM 805 C C . LYS A 1 102 ? -12.050 12.809 14.382 1.00 97.56 102 LYS A C 1
ATOM 807 O O . LYS A 1 102 ? -11.889 12.736 15.597 1.00 97.56 102 LYS A O 1
ATOM 812 N N . ASN A 1 103 ? -11.427 11.981 13.542 1.00 98.31 103 ASN A N 1
ATOM 813 C CA . ASN A 1 103 ? -10.489 10.953 13.979 1.00 98.31 103 ASN A CA 1
ATOM 814 C C . ASN A 1 103 ? -9.045 11.450 13.850 1.00 98.31 103 ASN A C 1
ATOM 816 O O . ASN A 1 103 ? -8.461 11.467 12.768 1.00 98.31 103 ASN A O 1
ATOM 820 N N . ASN A 1 104 ? -8.453 11.845 14.978 1.00 97.44 104 ASN A N 1
ATOM 821 C CA . ASN A 1 104 ? -7.079 12.341 15.002 1.00 97.44 104 ASN A CA 1
ATOM 822 C C . ASN A 1 104 ? -6.040 11.259 14.680 1.00 97.44 104 ASN A C 1
ATOM 824 O O . ASN A 1 104 ? -4.972 11.605 14.195 1.00 97.44 104 ASN A O 1
ATOM 828 N N . ARG A 1 105 ? -6.329 9.969 14.908 1.00 97.56 105 ARG A N 1
ATOM 829 C CA . ARG A 1 105 ? -5.344 8.881 14.744 1.00 97.56 105 ARG A CA 1
ATOM 830 C C . ARG A 1 105 ? -4.935 8.648 13.292 1.00 97.56 105 ARG A C 1
ATOM 832 O O . ARG A 1 105 ? -3.843 8.146 13.052 1.00 97.56 105 ARG A O 1
ATOM 839 N N . ILE A 1 106 ? -5.800 9.020 12.351 1.00 98.25 106 ILE A N 1
ATOM 840 C CA . ILE A 1 106 ? -5.621 8.808 10.908 1.00 98.25 106 ILE A CA 1
ATOM 841 C C . ILE A 1 106 ? -5.234 10.091 10.160 1.00 98.25 106 ILE A C 1
ATOM 843 O O . ILE A 1 106 ? -5.355 10.161 8.940 1.00 98.25 106 ILE A O 1
ATOM 847 N N . ARG A 1 107 ? -4.835 11.150 10.872 1.00 97.25 107 ARG A N 1
ATOM 848 C CA . ARG A 1 107 ? -4.316 12.366 10.234 1.00 97.25 107 ARG A CA 1
ATOM 849 C C . ARG A 1 107 ? -2.910 12.120 9.694 1.00 97.25 107 ARG A C 1
ATOM 851 O O . ARG A 1 107 ? -2.175 11.299 10.234 1.00 97.25 107 ARG A O 1
ATOM 858 N N . SER A 1 108 ? -2.522 12.861 8.656 1.00 94.00 108 SER A N 1
ATOM 859 C CA . SER A 1 108 ? -1.165 12.779 8.104 1.00 94.00 108 SER A CA 1
ATOM 860 C C . SER A 1 108 ? -0.108 12.925 9.209 1.00 94.00 108 SER A C 1
ATOM 862 O O . SER A 1 108 ? -0.220 13.793 10.078 1.00 94.00 108 SER A O 1
ATOM 864 N N . GLY A 1 109 ? 0.881 12.029 9.206 1.00 93.38 109 GLY A N 1
ATOM 865 C CA . GLY A 1 109 ? 1.932 11.947 10.227 1.00 93.38 109 GLY A CA 1
ATOM 866 C C . GLY A 1 109 ? 1.542 11.229 11.527 1.00 93.38 109 GLY A C 1
ATOM 867 O O . GLY A 1 109 ? 2.383 11.094 12.411 1.00 93.38 109 GLY A O 1
ATOM 868 N N . GLN A 1 110 ? 0.300 10.763 11.669 1.00 97.81 110 GLN A N 1
ATOM 869 C CA . GLN A 1 110 ? -0.148 10.006 12.840 1.00 97.81 110 GLN A CA 1
ATOM 870 C C . GLN A 1 110 ? -0.010 8.496 12.628 1.00 97.81 110 GLN A C 1
ATOM 872 O O . GLN A 1 110 ? 0.142 8.015 11.506 1.00 97.81 110 GLN A O 1
ATOM 877 N N . ILE A 1 111 ? -0.065 7.739 13.727 1.00 97.12 111 ILE A N 1
ATOM 878 C CA . ILE A 1 111 ? 0.188 6.290 13.735 1.00 97.12 111 ILE A CA 1
ATOM 879 C C . ILE A 1 111 ? -0.737 5.501 12.795 1.00 97.12 111 ILE A C 1
ATOM 881 O O . ILE A 1 111 ? -0.302 4.523 12.195 1.00 97.12 111 ILE A O 1
ATOM 885 N N . GLY A 1 112 ? -1.984 5.948 12.641 1.00 98.00 112 GLY A N 1
ATOM 886 C CA . GLY A 1 112 ? -3.000 5.324 11.800 1.00 98.00 112 GLY A CA 1
ATOM 887 C C . GLY A 1 112 ? -3.033 5.855 10.369 1.00 98.00 112 GLY A C 1
ATOM 888 O O . GLY A 1 112 ? -4.037 5.656 9.695 1.00 98.00 112 GLY A O 1
ATOM 889 N N . TYR A 1 113 ? -2.003 6.556 9.891 1.00 98.62 113 TYR A N 1
ATOM 890 C CA . TYR A 1 113 ? -1.948 7.069 8.520 1.00 98.62 113 TYR A CA 1
ATOM 891 C C . TYR A 1 113 ? -0.809 6.437 7.721 1.00 98.62 113 TYR A C 1
ATOM 893 O O . TYR A 1 113 ? 0.338 6.398 8.167 1.00 98.62 113 TYR A O 1
ATOM 901 N N . VAL A 1 114 ? -1.123 5.990 6.505 1.00 98.62 114 VAL A N 1
ATOM 902 C CA . VAL A 1 114 ? -0.161 5.436 5.548 1.00 98.62 114 VAL A CA 1
ATOM 903 C C . VAL A 1 114 ? -0.250 6.202 4.234 1.00 98.62 114 VAL A C 1
ATOM 905 O O . VAL A 1 114 ? -1.299 6.259 3.587 1.00 98.62 114 VAL A O 1
ATOM 908 N N . ALA A 1 115 ? 0.888 6.754 3.823 1.00 96.94 115 ALA A N 1
ATOM 909 C CA . ALA A 1 115 ? 1.104 7.272 2.483 1.00 96.94 115 ALA A CA 1
ATOM 910 C C . ALA A 1 115 ? 1.624 6.140 1.587 1.00 96.94 115 ALA A C 1
ATOM 912 O O . ALA A 1 115 ? 2.720 5.627 1.798 1.00 96.94 115 ALA A O 1
ATOM 913 N N . ALA A 1 116 ? 0.840 5.733 0.590 1.00 97.88 116 ALA A N 1
ATOM 914 C CA . ALA A 1 116 ? 1.183 4.616 -0.288 1.00 97.88 116 ALA A CA 1
ATOM 915 C C . ALA A 1 116 ? 2.432 4.901 -1.139 1.00 97.88 116 ALA A C 1
ATOM 917 O O . ALA A 1 116 ? 3.181 3.975 -1.439 1.00 97.88 116 ALA A O 1
ATOM 918 N N . TYR A 1 117 ? 2.663 6.169 -1.491 1.00 95.75 117 TYR A N 1
ATOM 919 C CA . TYR A 1 117 ? 3.752 6.594 -2.369 1.00 95.75 117 TYR A CA 1
ATOM 920 C C . TYR A 1 117 ? 5.151 6.577 -1.741 1.00 95.75 117 TYR A C 1
ATOM 922 O O . TYR A 1 117 ? 6.133 6.724 -2.469 1.00 95.75 117 TYR A O 1
ATOM 930 N N . ASP A 1 118 ? 5.263 6.451 -0.416 1.00 94.88 118 ASP A N 1
ATOM 931 C CA . ASP A 1 118 ? 6.554 6.581 0.258 1.00 94.88 118 ASP A CA 1
ATOM 932 C C . ASP A 1 118 ? 7.540 5.503 -0.227 1.00 94.88 118 ASP A C 1
ATOM 934 O O . ASP A 1 118 ? 7.203 4.320 -0.300 1.00 94.88 118 ASP A O 1
ATOM 938 N N . GLY A 1 119 ? 8.744 5.920 -0.622 1.00 93.00 119 GLY A N 1
ATOM 939 C CA . GLY A 1 119 ? 9.758 5.046 -1.223 1.00 93.00 119 GLY A CA 1
ATOM 940 C C . GLY A 1 119 ? 9.574 4.697 -2.711 1.00 93.00 119 GLY A C 1
ATOM 941 O O . GLY A 1 119 ? 10.383 3.932 -3.240 1.00 93.00 119 GLY A O 1
ATOM 942 N N . ILE A 1 120 ? 8.564 5.237 -3.406 1.00 93.62 120 ILE A N 1
ATOM 943 C CA . ILE A 1 120 ? 8.401 5.081 -4.864 1.00 93.62 120 ILE A CA 1
ATOM 944 C C . ILE A 1 120 ? 9.154 6.191 -5.606 1.00 93.62 120 ILE A C 1
ATOM 946 O O . ILE A 1 120 ? 9.072 7.365 -5.245 1.00 93.62 120 ILE A O 1
ATOM 950 N N . ASP A 1 121 ? 9.856 5.825 -6.681 1.00 88.25 121 ASP A N 1
ATOM 951 C CA . ASP A 1 121 ? 10.450 6.807 -7.588 1.00 88.25 121 ASP A CA 1
ATOM 952 C C . ASP A 1 121 ? 9.363 7.435 -8.471 1.00 88.25 121 ASP A C 1
ATOM 954 O O . ASP A 1 121 ? 8.773 6.779 -9.334 1.00 88.25 121 ASP A O 1
ATOM 958 N N . LEU A 1 122 ? 9.042 8.697 -8.188 1.00 88.06 122 LEU A N 1
ATOM 959 C CA . LEU A 1 122 ? 7.953 9.414 -8.844 1.00 88.06 122 LEU A CA 1
ATOM 960 C C . LEU A 1 122 ? 8.393 9.950 -10.206 1.00 88.06 122 LEU A C 1
ATOM 962 O O . LEU A 1 122 ? 9.387 10.674 -10.314 1.00 88.06 122 LEU A O 1
ATOM 966 N N . LEU A 1 123 ? 7.596 9.630 -11.221 1.00 84.62 123 LEU A N 1
ATOM 967 C CA . LEU A 1 123 ? 7.809 10.029 -12.608 1.00 84.62 123 LEU A CA 1
ATOM 968 C C . LEU A 1 123 ? 7.173 11.394 -12.903 1.00 84.62 123 LEU A C 1
ATOM 970 O O . LEU A 1 123 ? 6.347 11.885 -12.135 1.00 84.62 123 LEU A O 1
ATOM 974 N N . GLU A 1 124 ? 7.550 11.989 -14.038 1.00 78.81 124 GLU A N 1
ATOM 975 C CA . GLU A 1 124 ? 6.898 13.184 -14.608 1.00 78.81 124 GLU A CA 1
ATOM 976 C C . GLU A 1 124 ? 6.808 14.369 -13.629 1.00 78.81 124 GLU A C 1
ATOM 978 O O . GLU A 1 124 ? 5.816 15.093 -13.577 1.00 78.81 124 GLU A O 1
ATOM 983 N N . LYS A 1 125 ? 7.861 14.579 -12.830 1.00 79.06 125 LYS A N 1
ATOM 984 C CA . LYS A 1 125 ? 7.984 15.765 -11.972 1.00 79.06 125 LYS A CA 1
ATOM 985 C C . LYS A 1 125 ? 8.061 17.018 -12.857 1.00 79.06 125 LYS A C 1
ATOM 987 O O . LYS A 1 125 ? 9.001 17.108 -13.653 1.00 79.06 125 LYS A O 1
ATOM 992 N N . PRO A 1 126 ? 7.126 17.980 -12.737 1.00 71.31 126 PRO A N 1
ATOM 993 C CA . PRO A 1 126 ? 7.124 19.161 -13.592 1.00 71.31 126 PRO A CA 1
ATOM 994 C C . PRO A 1 126 ? 8.405 19.982 -13.413 1.00 71.31 126 PRO A C 1
ATOM 996 O O . PRO A 1 126 ? 8.796 20.299 -12.290 1.00 71.31 126 PRO A O 1
ATOM 999 N N . SER A 1 127 ? 9.045 20.364 -14.519 1.00 72.25 127 SER A N 1
ATOM 1000 C CA . SER A 1 127 ? 10.201 21.274 -14.515 1.00 72.25 127 SER A CA 1
ATOM 1001 C C . SER A 1 127 ? 9.792 22.746 -14.369 1.00 72.25 127 SER A C 1
ATOM 1003 O O . SER A 1 127 ? 10.602 23.575 -13.955 1.00 72.25 127 SER A O 1
ATOM 1005 N N . ALA A 1 128 ? 8.529 23.065 -14.666 1.00 67.50 128 ALA A N 1
ATOM 1006 C CA . ALA A 1 128 ? 7.915 24.371 -14.475 1.00 67.50 128 ALA A CA 1
ATOM 1007 C C . ALA A 1 128 ? 6.479 24.209 -13.950 1.00 67.50 128 ALA A C 1
ATOM 1009 O O . ALA A 1 128 ? 5.724 23.358 -14.414 1.00 67.50 128 ALA A O 1
ATOM 1010 N N . LEU A 1 129 ? 6.085 25.047 -12.988 1.00 64.19 129 LEU A N 1
ATOM 1011 C CA . LEU A 1 129 ? 4.727 25.058 -12.439 1.00 64.19 129 LEU A CA 1
ATOM 1012 C C . LEU A 1 129 ? 3.800 25.842 -13.378 1.00 64.19 129 LEU A C 1
ATOM 1014 O O . LEU A 1 129 ? 3.586 27.038 -13.189 1.00 64.19 129 LEU A O 1
ATOM 1018 N N . SER A 1 130 ? 3.259 25.180 -14.401 1.00 62.34 130 SER A N 1
ATOM 1019 C CA . SER A 1 130 ? 2.253 25.761 -15.298 1.00 62.34 130 SER A CA 1
ATOM 1020 C C . SER A 1 130 ? 0.931 25.002 -15.222 1.00 62.34 130 SER A C 1
ATOM 1022 O O . SER A 1 130 ? 0.904 23.777 -15.203 1.00 62.34 130 SER A O 1
ATOM 1024 N N . ARG A 1 131 ? -0.188 25.737 -15.225 1.00 57.88 131 ARG A N 1
ATOM 1025 C CA . ARG A 1 131 ? -1.549 25.176 -15.349 1.00 57.88 131 ARG A CA 1
ATOM 1026 C C . ARG A 1 131 ? -1.963 24.910 -16.801 1.00 57.88 131 ARG A C 1
ATOM 1028 O O . ARG A 1 131 ? -3.074 24.449 -17.035 1.00 57.88 131 ARG A O 1
ATOM 1035 N N . SER A 1 132 ? -1.108 25.234 -17.774 1.00 59.09 132 SER A N 1
ATOM 1036 C CA . SER A 1 132 ? -1.431 25.131 -19.205 1.00 59.09 132 SER A CA 1
ATOM 1037 C C . SER A 1 132 ? -1.551 23.694 -19.716 1.00 59.09 132 SER A C 1
ATOM 1039 O O . SER A 1 132 ? -2.159 23.488 -20.759 1.00 59.09 132 SER A O 1
ATOM 1041 N N . GLU A 1 133 ? -0.986 22.715 -19.003 1.00 54.94 133 GLU A N 1
ATOM 1042 C CA . GLU A 1 133 ? -0.894 21.313 -19.446 1.00 54.94 133 GLU A CA 1
ATOM 1043 C C . GLU A 1 133 ? -1.927 20.376 -18.785 1.00 54.94 133 GLU A C 1
ATOM 1045 O O . GLU A 1 133 ? -1.929 19.181 -19.062 1.00 54.94 133 GLU A O 1
ATOM 1050 N N . GLY A 1 134 ? -2.839 20.896 -17.950 1.00 59.84 134 GLY A N 1
ATOM 1051 C CA . GLY A 1 134 ? -3.894 20.110 -17.294 1.00 59.84 134 GLY A CA 1
ATOM 1052 C C . GLY A 1 134 ? -3.852 20.166 -15.763 1.00 59.84 134 GLY A C 1
ATOM 1053 O O . GLY A 1 134 ? -3.512 21.197 -15.178 1.00 59.84 134 GLY A O 1
ATOM 1054 N N . GLY A 1 135 ? -4.264 19.072 -15.107 1.00 57.12 135 GLY A N 1
ATOM 1055 C CA . GLY A 1 135 ? -4.234 18.945 -13.646 1.00 57.12 135 GLY A CA 1
ATOM 1056 C C . GLY A 1 135 ? -2.810 19.103 -13.105 1.00 57.12 135 GLY A C 1
ATOM 1057 O O . GLY A 1 135 ? -1.884 18.458 -13.586 1.00 57.12 135 GLY A O 1
ATOM 1058 N N . LEU A 1 136 ? -2.622 19.988 -12.124 1.00 59.53 136 LEU A N 1
ATOM 1059 C CA . LEU A 1 136 ? -1.322 20.183 -11.482 1.00 59.53 136 LEU A CA 1
ATOM 1060 C C . LEU A 1 136 ? -1.035 19.012 -10.537 1.00 59.53 136 LEU A C 1
ATOM 1062 O O . LEU A 1 136 ? -1.724 18.869 -9.531 1.00 59.53 136 LEU A O 1
ATOM 1066 N N . HIS A 1 137 ? 0.018 18.251 -10.826 1.00 70.38 137 HIS A N 1
ATOM 1067 C CA . HIS A 1 137 ? 0.619 17.298 -9.893 1.00 70.38 137 HIS A CA 1
ATOM 1068 C C . HIS A 1 137 ? 2.043 17.747 -9.584 1.00 70.38 137 HIS A C 1
ATOM 1070 O O . HIS A 1 137 ? 3.013 17.335 -10.223 1.00 70.38 137 HIS A O 1
ATOM 1076 N N . ILE A 1 138 ? 2.180 18.662 -8.625 1.00 70.12 138 ILE A N 1
ATOM 1077 C CA . ILE A 1 138 ? 3.457 19.355 -8.378 1.00 70.12 138 ILE A CA 1
ATOM 1078 C C . ILE A 1 138 ? 4.539 18.419 -7.822 1.00 70.12 138 ILE A C 1
ATOM 1080 O O . ILE A 1 138 ? 5.725 18.742 -7.854 1.00 70.12 138 ILE A O 1
ATOM 1084 N N . TYR A 1 139 ? 4.128 17.249 -7.334 1.00 74.62 139 TYR A N 1
ATOM 1085 C CA . TYR A 1 139 ? 4.994 16.217 -6.774 1.00 74.62 139 TYR A CA 1
ATOM 1086 C C . TYR A 1 139 ? 5.370 15.111 -7.782 1.00 74.62 139 TYR A C 1
ATOM 1088 O O . TYR A 1 139 ? 6.168 14.235 -7.445 1.00 74.62 139 TYR A O 1
ATOM 1096 N N . GLY A 1 140 ? 4.851 15.171 -9.015 1.00 83.81 140 GLY A N 1
ATOM 1097 C CA . GLY A 1 140 ? 4.980 14.133 -10.045 1.00 83.81 140 GLY A CA 1
ATOM 1098 C C . GLY A 1 140 ? 3.690 13.336 -10.245 1.00 83.81 140 GLY A C 1
ATOM 1099 O O . GLY A 1 140 ? 2.706 13.546 -9.540 1.00 83.81 140 GLY A O 1
ATOM 1100 N N . ASN A 1 141 ? 3.688 12.421 -11.213 1.00 87.69 141 ASN A N 1
ATOM 1101 C CA . ASN A 1 141 ? 2.499 11.662 -11.598 1.00 87.69 141 ASN A CA 1
ATOM 1102 C C . ASN A 1 141 ? 1.975 10.797 -10.428 1.00 87.69 141 ASN A C 1
ATOM 1104 O O . ASN A 1 141 ? 2.686 9.899 -9.961 1.00 87.69 141 ASN A O 1
ATOM 1108 N N . PRO A 1 142 ? 0.728 11.012 -9.965 1.00 91.44 142 PRO A N 1
ATOM 1109 C CA . PRO A 1 142 ? 0.184 10.302 -8.813 1.00 91.44 142 PRO A CA 1
ATOM 1110 C C . PRO A 1 142 ? -0.310 8.886 -9.116 1.00 91.44 142 PRO A C 1
ATOM 1112 O O . PRO A 1 142 ? -0.661 8.150 -8.193 1.00 91.44 142 PRO A O 1
ATOM 1115 N N . HIS A 1 143 ? -0.374 8.478 -10.385 1.00 93.31 143 HIS A N 1
ATOM 1116 C CA . HIS A 1 143 ? -0.955 7.207 -10.822 1.00 93.31 143 HIS A CA 1
ATOM 1117 C C . HIS A 1 143 ? 0.001 6.031 -10.582 1.00 93.31 143 HIS A C 1
ATOM 1119 O O . HIS A 1 143 ? 0.218 5.183 -11.449 1.00 93.31 143 HIS A O 1
ATOM 1125 N N . ILE A 1 144 ? 0.569 5.952 -9.377 1.00 94.44 144 ILE A N 1
ATOM 1126 C CA . ILE A 1 144 ? 1.580 4.971 -8.976 1.00 94.44 144 ILE A CA 1
ATOM 1127 C C . ILE A 1 144 ? 1.082 3.528 -9.092 1.00 94.44 144 ILE A C 1
ATOM 1129 O O . ILE A 1 144 ? 1.890 2.611 -9.213 1.00 94.44 144 ILE A O 1
ATOM 1133 N N . THR A 1 145 ? -0.235 3.311 -9.092 1.00 93.25 145 THR A N 1
ATOM 1134 C CA . THR A 1 145 ? -0.850 1.986 -9.219 1.00 93.25 145 THR A CA 1
ATOM 1135 C C . THR A 1 145 ? -0.822 1.429 -10.642 1.00 93.25 145 THR A C 1
ATOM 1137 O O . THR A 1 145 ? -1.122 0.250 -10.825 1.00 93.25 145 THR A O 1
ATOM 1140 N N . THR A 1 146 ? -0.441 2.231 -11.640 1.00 91.56 146 THR A N 1
ATOM 1141 C CA . THR A 1 146 ? -0.283 1.788 -13.037 1.00 91.56 146 THR A CA 1
ATOM 1142 C C . THR A 1 146 ? 0.977 0.950 -13.258 1.00 91.56 146 THR A C 1
ATOM 1144 O O . THR A 1 146 ? 1.040 0.176 -14.211 1.00 91.56 146 THR A O 1
ATOM 1147 N N . ASN A 1 147 ? 1.956 1.036 -12.350 1.00 92.31 147 ASN A N 1
ATOM 1148 C CA . ASN A 1 147 ? 3.116 0.154 -12.329 1.00 92.31 147 ASN A CA 1
ATOM 1149 C C . ASN A 1 147 ? 2.913 -0.958 -11.277 1.00 92.31 147 ASN A C 1
ATOM 1151 O O . ASN A 1 147 ? 2.947 -0.672 -10.078 1.00 92.31 147 ASN A O 1
ATOM 1155 N N . PRO A 1 148 ? 2.766 -2.237 -11.670 1.00 93.88 148 PRO A N 1
ATOM 1156 C CA . PRO A 1 148 ? 2.526 -3.328 -10.723 1.00 93.88 148 PRO A CA 1
ATOM 1157 C C . PRO A 1 148 ? 3.689 -3.569 -9.747 1.00 93.88 148 PRO A C 1
ATOM 1159 O O . PRO A 1 148 ? 3.473 -4.109 -8.662 1.00 93.88 148 PRO A O 1
ATOM 1162 N N . LEU A 1 149 ? 4.918 -3.148 -10.075 1.00 94.94 149 LEU A N 1
ATOM 1163 C CA . LEU A 1 149 ? 6.052 -3.260 -9.150 1.00 94.94 149 LEU A CA 1
ATOM 1164 C C . LEU A 1 149 ? 5.899 -2.333 -7.938 1.00 94.94 149 LEU A C 1
ATOM 1166 O O . LEU A 1 149 ? 6.367 -2.677 -6.850 1.00 94.94 149 LEU A O 1
ATOM 1170 N N . ASN A 1 150 ? 5.168 -1.223 -8.081 1.00 97.06 150 ASN A N 1
ATOM 1171 C CA . ASN A 1 150 ? 4.868 -0.322 -6.970 1.00 97.06 150 ASN A CA 1
ATOM 1172 C C . ASN A 1 150 ? 3.978 -0.985 -5.915 1.00 97.06 150 ASN A C 1
ATOM 1174 O O . ASN A 1 150 ? 4.081 -0.641 -4.740 1.00 97.06 150 ASN A O 1
ATOM 1178 N N . TYR A 1 151 ? 3.175 -1.995 -6.272 1.00 98.19 151 TYR A N 1
ATOM 1179 C CA . TYR A 1 151 ? 2.354 -2.720 -5.296 1.00 98.19 151 TYR A CA 1
ATOM 1180 C C . TYR A 1 151 ? 3.195 -3.356 -4.190 1.00 98.19 151 TYR A C 1
ATOM 1182 O O . TYR A 1 151 ? 2.729 -3.467 -3.061 1.00 98.19 151 TYR A O 1
ATOM 1190 N N . LYS A 1 152 ? 4.446 -3.735 -4.481 1.00 98.31 152 LYS A N 1
ATOM 1191 C CA . LYS A 1 152 ? 5.371 -4.292 -3.484 1.00 98.31 152 LYS A CA 1
ATOM 1192 C C . LYS A 1 152 ? 5.759 -3.263 -2.422 1.00 98.31 152 LYS A C 1
ATOM 1194 O O . LYS A 1 152 ? 5.865 -3.633 -1.256 1.00 98.31 152 LYS A O 1
ATOM 1199 N N . VAL A 1 153 ? 5.952 -2.006 -2.828 1.00 98.25 153 VAL A N 1
ATOM 1200 C CA . VAL A 1 153 ? 6.278 -0.879 -1.938 1.00 98.25 153 VAL A CA 1
ATOM 1201 C C . VAL A 1 153 ? 5.038 -0.450 -1.157 1.00 98.25 153 VAL A C 1
ATOM 1203 O O . VAL A 1 153 ? 5.084 -0.327 0.059 1.00 98.25 153 VAL A O 1
ATOM 1206 N N . VAL A 1 154 ? 3.886 -0.349 -1.825 1.00 98.75 154 VAL A N 1
ATOM 1207 C CA . VAL A 1 154 ? 2.608 -0.055 -1.159 1.00 98.75 154 VAL A CA 1
ATOM 1208 C C . VAL A 1 154 ? 2.277 -1.111 -0.097 1.00 98.75 154 VAL A C 1
ATOM 1210 O O . VAL A 1 154 ? 1.876 -0.769 1.013 1.00 98.75 154 VAL A O 1
ATOM 1213 N N . ALA A 1 155 ? 2.476 -2.395 -0.407 1.00 98.81 155 ALA A N 1
ATOM 1214 C CA . ALA A 1 155 ? 2.272 -3.494 0.533 1.00 98.81 155 ALA A CA 1
ATOM 1215 C C . ALA A 1 155 ? 3.197 -3.400 1.757 1.00 98.81 155 ALA A C 1
ATOM 1217 O O . ALA A 1 155 ? 2.740 -3.604 2.879 1.00 98.81 155 ALA A O 1
ATOM 1218 N N . GLU A 1 156 ? 4.471 -3.061 1.546 1.00 98.75 156 GLU A N 1
ATOM 1219 C CA . GLU A 1 156 ? 5.444 -2.805 2.615 1.00 98.75 156 GLU A CA 1
ATOM 1220 C C . GLU A 1 156 ? 4.971 -1.657 3.523 1.00 98.75 156 GLU A C 1
ATOM 1222 O O . GLU A 1 156 ? 4.899 -1.824 4.740 1.00 98.75 156 GLU A O 1
ATOM 1227 N N . ASN A 1 157 ? 4.546 -0.534 2.937 1.00 98.81 157 ASN A N 1
ATOM 1228 C CA . ASN A 1 157 ? 4.060 0.636 3.673 1.00 98.81 157 ASN A CA 1
ATOM 1229 C C . ASN A 1 157 ? 2.808 0.321 4.508 1.00 98.81 157 ASN A C 1
ATOM 1231 O O . ASN A 1 157 ? 2.701 0.744 5.662 1.00 98.81 157 ASN A O 1
ATOM 1235 N N . ILE A 1 158 ? 1.874 -0.464 3.959 1.00 98.88 158 ILE A N 1
ATOM 1236 C CA . ILE A 1 158 ? 0.687 -0.926 4.693 1.00 98.88 158 ILE A CA 1
ATOM 1237 C C . ILE A 1 158 ? 1.093 -1.830 5.860 1.00 98.88 158 ILE A C 1
ATOM 1239 O O . ILE A 1 158 ? 0.584 -1.651 6.963 1.00 98.88 158 ILE A O 1
ATOM 1243 N N . VAL A 1 159 ? 2.019 -2.770 5.651 1.00 98.88 159 VAL A N 1
ATOM 1244 C CA . VAL A 1 159 ? 2.494 -3.681 6.706 1.00 98.88 159 VAL A CA 1
ATOM 1245 C C . VAL A 1 159 ? 3.180 -2.919 7.829 1.00 98.88 159 VAL A C 1
ATOM 1247 O O . VAL A 1 159 ? 2.861 -3.164 8.986 1.00 98.88 159 VAL A O 1
ATOM 1250 N N . ILE A 1 160 ? 4.023 -1.934 7.514 1.00 98.75 160 ILE A N 1
ATOM 1251 C CA . ILE A 1 160 ? 4.620 -1.042 8.518 1.00 98.75 160 ILE A CA 1
ATOM 1252 C C . ILE A 1 160 ? 3.527 -0.321 9.325 1.00 98.75 160 ILE A C 1
ATOM 1254 O O . IL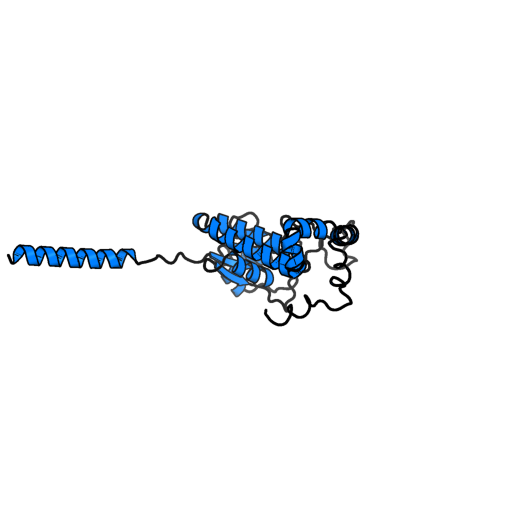E A 1 160 ? 3.644 -0.177 10.541 1.00 98.75 160 ILE A O 1
ATOM 1258 N N . GLY A 1 161 ? 2.452 0.129 8.671 1.00 98.62 161 GLY A N 1
ATOM 1259 C CA . GLY A 1 161 ? 1.289 0.712 9.346 1.00 98.62 161 GLY A CA 1
ATOM 1260 C C . GLY A 1 161 ? 0.586 -0.270 10.289 1.00 98.62 161 GLY A C 1
ATOM 1261 O O . GLY A 1 161 ? 0.306 0.069 11.436 1.00 98.62 161 GLY A O 1
ATOM 1262 N N . LEU A 1 162 ? 0.345 -1.502 9.834 1.00 98.81 162 LEU A N 1
ATOM 1263 C CA . LEU A 1 162 ? -0.284 -2.557 10.634 1.00 98.81 162 LEU A CA 1
ATOM 1264 C C . LEU A 1 162 ? 0.577 -2.966 11.837 1.00 98.81 162 LEU A C 1
ATOM 1266 O O . LEU A 1 162 ? 0.050 -3.141 12.931 1.00 98.81 162 LEU A O 1
ATOM 1270 N N . GLU A 1 163 ? 1.895 -3.058 11.668 1.00 98.50 163 GLU A N 1
ATOM 1271 C CA . GLU A 1 163 ? 2.842 -3.391 12.740 1.00 98.50 163 GLU A CA 1
ATOM 1272 C C . GLU A 1 163 ? 2.884 -2.344 13.848 1.00 98.50 163 GLU A C 1
ATOM 1274 O O . GLU A 1 163 ? 3.034 -2.693 15.015 1.00 98.50 163 GLU A O 1
ATOM 1279 N N . LYS A 1 164 ? 2.723 -1.062 13.505 1.00 97.94 164 LYS A N 1
ATOM 1280 C CA . LYS A 1 164 ? 2.627 0.006 14.508 1.00 97.94 164 LYS A CA 1
ATOM 1281 C C . LYS A 1 164 ? 1.385 -0.147 15.387 1.00 97.94 164 LYS A C 1
ATOM 1283 O O . LYS A 1 1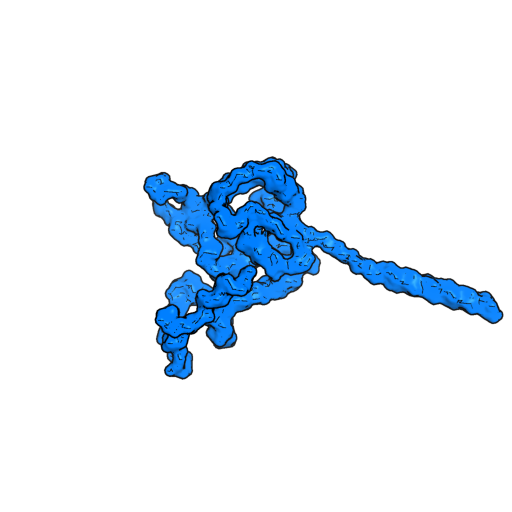64 ? 1.428 0.223 16.556 1.00 97.94 164 LYS A O 1
ATOM 1288 N N . LEU A 1 165 ? 0.287 -0.653 14.824 1.00 97.38 165 LEU A N 1
ATOM 1289 C CA . LEU A 1 165 ? -0.989 -0.821 15.522 1.00 97.38 165 LEU A CA 1
ATOM 1290 C C . LEU A 1 165 ? -1.090 -2.154 16.273 1.00 97.38 165 LEU A C 1
ATOM 1292 O O . LEU A 1 165 ? -1.749 -2.207 17.306 1.00 97.38 165 LEU A O 1
ATOM 1296 N N . ALA A 1 166 ? -0.445 -3.203 15.761 1.00 97.00 166 ALA A N 1
ATOM 1297 C CA . ALA A 1 166 ? -0.472 -4.555 16.314 1.00 97.00 166 ALA A CA 1
ATOM 1298 C C . ALA A 1 166 ? 0.928 -5.204 16.259 1.00 97.00 166 ALA A C 1
ATOM 1300 O O . ALA A 1 166 ? 1.185 -6.073 15.413 1.00 97.00 166 ALA A O 1
ATOM 1301 N N . PRO A 1 167 ? 1.868 -4.781 17.127 1.00 96.75 167 PRO A N 1
ATOM 1302 C CA . PRO A 1 167 ? 3.242 -5.287 17.126 1.00 96.75 167 PRO A CA 1
ATOM 1303 C C . PRO A 1 167 ? 3.334 -6.799 17.365 1.00 96.75 167 PRO A C 1
ATOM 1305 O O . PRO A 1 167 ? 4.172 -7.475 16.774 1.00 96.75 167 PRO A O 1
ATOM 1308 N N . GLU A 1 168 ? 2.436 -7.358 18.178 1.00 96.12 168 GLU A N 1
ATOM 1309 C CA . GLU A 1 168 ? 2.334 -8.798 18.448 1.00 96.12 168 GLU A CA 1
ATOM 1310 C C . GLU A 1 168 ? 1.946 -9.616 17.207 1.00 96.12 168 GLU A C 1
ATOM 1312 O O . GLU A 1 168 ? 2.139 -10.830 17.155 1.00 96.12 168 GLU A O 1
ATOM 1317 N N . SER A 1 169 ? 1.419 -8.939 16.187 1.00 96.81 169 SER A N 1
ATOM 1318 C CA . SER A 1 169 ? 0.995 -9.521 14.922 1.00 96.81 169 SER A CA 1
ATOM 1319 C C . SER A 1 169 ? 2.032 -9.384 13.796 1.00 96.81 169 SER A C 1
ATOM 1321 O O . SER A 1 169 ? 1.779 -9.868 12.691 1.00 96.81 169 SER A O 1
ATOM 1323 N N . SER A 1 170 ? 3.196 -8.782 14.065 1.00 97.69 170 SER A N 1
ATOM 1324 C CA . SER A 1 170 ? 4.218 -8.422 13.068 1.00 97.69 170 SER A CA 1
ATOM 1325 C C . SER A 1 170 ? 4.677 -9.592 12.185 1.00 97.69 170 SER A C 1
ATOM 1327 O O . SER A 1 170 ? 4.563 -9.508 10.959 1.00 97.69 170 SER A O 1
ATOM 1329 N N . ASP A 1 171 ? 5.082 -10.726 12.767 1.00 98.44 171 ASP A N 1
ATOM 1330 C CA . ASP A 1 171 ? 5.593 -11.880 12.002 1.00 98.44 171 ASP A CA 1
ATOM 1331 C C . ASP A 1 171 ? 4.589 -12.414 10.967 1.00 98.44 171 ASP A C 1
ATOM 1333 O O . ASP A 1 171 ? 4.957 -12.816 9.861 1.00 98.44 171 ASP A O 1
ATOM 1337 N N . TYR A 1 172 ? 3.298 -12.374 11.293 1.00 98.31 172 TYR A N 1
ATOM 1338 C CA . TYR A 1 172 ? 2.227 -12.784 10.383 1.00 98.31 172 TYR A CA 1
ATOM 1339 C C . TYR A 1 172 ? 2.085 -11.819 9.205 1.00 98.31 172 TYR A C 1
ATOM 1341 O O . TYR A 1 172 ? 2.016 -12.259 8.057 1.00 98.31 172 TYR A O 1
ATOM 1349 N N . PHE A 1 173 ? 2.086 -10.506 9.464 1.00 98.75 173 PHE A N 1
ATOM 1350 C CA . PHE A 1 173 ? 2.021 -9.505 8.399 1.00 98.75 173 PHE A CA 1
ATOM 1351 C C . PHE A 1 173 ? 3.242 -9.604 7.483 1.00 98.75 173 PHE A C 1
ATOM 1353 O O . PHE A 1 173 ? 3.105 -9.558 6.260 1.00 98.75 173 PHE A O 1
ATOM 1360 N N . ARG A 1 174 ? 4.432 -9.835 8.050 1.00 98.75 174 ARG A N 1
ATOM 1361 C CA . ARG A 1 174 ? 5.676 -10.035 7.295 1.00 98.75 174 ARG A CA 1
ATOM 1362 C C . ARG A 1 174 ? 5.668 -11.312 6.457 1.00 98.75 174 ARG A C 1
ATOM 1364 O O . ARG A 1 174 ? 6.120 -11.290 5.310 1.00 98.75 174 ARG A O 1
ATOM 1371 N N . ALA A 1 175 ? 5.117 -12.410 6.971 1.00 98.81 175 ALA A N 1
ATOM 1372 C CA . ALA A 1 175 ? 4.952 -13.642 6.202 1.00 98.81 175 ALA A CA 1
ATOM 1373 C C . ALA A 1 175 ? 3.994 -13.452 5.009 1.00 98.81 175 ALA A C 1
ATOM 1375 O O . ALA A 1 175 ? 4.301 -13.866 3.881 1.00 98.81 175 ALA A O 1
ATOM 1376 N N . ASN A 1 176 ? 2.868 -12.767 5.227 1.00 98.88 176 ASN A N 1
ATOM 1377 C CA . ASN A 1 176 ? 1.913 -12.442 4.166 1.00 98.88 176 ASN A CA 1
ATOM 1378 C C . ASN A 1 176 ? 2.520 -11.493 3.129 1.00 98.88 176 ASN A C 1
ATOM 1380 O O . ASN A 1 176 ? 2.359 -11.708 1.928 1.00 98.88 176 ASN A O 1
ATOM 1384 N N . LEU A 1 177 ? 3.277 -10.489 3.572 1.00 98.88 177 LEU A N 1
ATOM 1385 C CA . LEU A 1 177 ? 3.995 -9.561 2.704 1.00 98.88 177 LEU A CA 1
ATOM 1386 C C . LEU A 1 177 ? 4.965 -10.280 1.773 1.00 98.88 177 LEU A C 1
ATOM 1388 O O . LEU A 1 177 ? 4.937 -10.056 0.564 1.00 98.88 177 LEU A O 1
ATOM 1392 N N . LYS A 1 178 ? 5.791 -11.181 2.315 1.00 98.62 178 LYS A N 1
ATOM 1393 C CA . LYS A 1 178 ? 6.728 -11.984 1.520 1.00 98.62 178 LYS A CA 1
ATOM 1394 C C . LYS A 1 178 ? 5.989 -12.804 0.462 1.00 98.62 178 LYS A C 1
ATOM 1396 O O . LYS A 1 178 ? 6.414 -12.856 -0.692 1.00 98.62 178 LYS A O 1
ATOM 1401 N N . THR A 1 179 ? 4.863 -13.406 0.844 1.00 98.62 179 THR A N 1
ATOM 1402 C CA . THR A 1 179 ? 4.004 -14.169 -0.072 1.00 98.62 179 THR A CA 1
ATOM 1403 C C . THR A 1 179 ? 3.426 -13.277 -1.169 1.00 98.62 179 THR A C 1
ATOM 1405 O O . THR A 1 179 ? 3.474 -13.632 -2.346 1.00 98.62 179 THR A O 1
ATOM 1408 N N . PHE A 1 180 ? 2.916 -12.100 -0.808 1.00 98.69 180 PHE A N 1
ATOM 1409 C CA . PHE A 1 180 ? 2.379 -11.121 -1.746 1.00 98.69 180 PHE A CA 1
ATOM 1410 C C . PHE A 1 180 ? 3.446 -10.639 -2.738 1.00 98.69 180 PHE A C 1
ATOM 1412 O O . PHE A 1 180 ? 3.237 -10.708 -3.947 1.00 98.69 180 PHE A O 1
ATOM 1419 N N . GLN A 1 181 ? 4.616 -10.224 -2.246 1.00 98.44 181 GLN A N 1
ATOM 1420 C CA . GLN A 1 181 ? 5.724 -9.751 -3.078 1.00 98.44 181 GLN A CA 1
ATOM 1421 C C . GLN A 1 181 ? 6.207 -10.832 -4.050 1.00 98.44 181 GLN A C 1
ATOM 1423 O O . GLN A 1 181 ? 6.417 -10.539 -5.225 1.00 98.44 181 GLN A O 1
ATOM 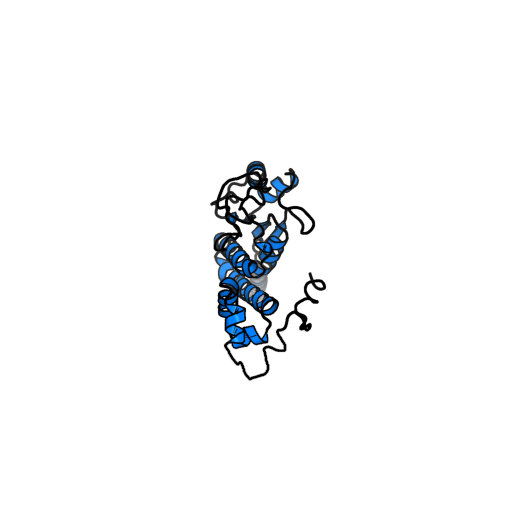1428 N N . HIS A 1 182 ? 6.308 -12.084 -3.594 1.00 97.88 182 HIS A N 1
ATOM 1429 C CA . HIS A 1 182 ? 6.651 -13.206 -4.465 1.00 97.88 182 HIS A CA 1
ATOM 1430 C C . HIS A 1 182 ? 5.598 -13.434 -5.557 1.00 97.88 182 HIS A C 1
ATOM 1432 O O . HIS A 1 182 ? 5.954 -13.653 -6.713 1.00 97.88 182 HIS A O 1
ATOM 1438 N N . ARG A 1 183 ? 4.300 -13.325 -5.233 1.00 97.25 183 ARG A N 1
ATOM 1439 C CA . ARG A 1 183 ? 3.241 -13.408 -6.249 1.00 97.25 183 ARG A CA 1
ATOM 1440 C C . ARG A 1 183 ? 3.385 -12.305 -7.290 1.00 97.25 183 ARG A C 1
ATOM 1442 O O . ARG A 1 183 ? 3.278 -12.617 -8.471 1.00 97.25 183 ARG A O 1
ATOM 1449 N N . ILE A 1 184 ? 3.651 -11.060 -6.890 1.00 97.12 184 ILE A N 1
ATOM 1450 C CA . ILE A 1 184 ? 3.898 -9.972 -7.850 1.00 97.12 184 ILE A CA 1
ATOM 1451 C C . ILE A 1 184 ? 5.087 -10.311 -8.751 1.00 97.12 184 ILE A C 1
ATOM 1453 O O . ILE A 1 184 ? 4.966 -10.213 -9.969 1.00 97.12 184 ILE A O 1
ATOM 1457 N N . ASP A 1 185 ? 6.193 -10.786 -8.177 1.00 95.88 185 ASP A N 1
ATOM 1458 C CA . ASP A 1 185 ? 7.376 -11.169 -8.950 1.00 95.88 185 ASP A CA 1
ATOM 1459 C C . ASP A 1 185 ? 7.051 -12.236 -10.003 1.00 95.88 185 ASP A C 1
ATOM 1461 O O . ASP A 1 185 ? 7.416 -12.089 -11.168 1.00 95.88 185 ASP A O 1
ATOM 1465 N N . VAL A 1 186 ? 6.317 -13.284 -9.623 1.00 93.94 186 VAL A N 1
ATOM 1466 C CA . VAL A 1 186 ? 5.918 -14.359 -10.543 1.00 93.94 186 VAL A CA 1
ATOM 1467 C C . VAL A 1 186 ? 4.971 -13.852 -11.633 1.00 93.94 186 VAL A C 1
ATOM 1469 O O . VAL A 1 186 ? 5.135 -14.228 -12.790 1.00 93.94 186 VAL A O 1
ATOM 1472 N N . HIS A 1 187 ? 4.009 -12.985 -11.306 1.00 90.12 187 HIS A N 1
ATOM 1473 C CA . HIS A 1 187 ? 3.065 -12.457 -12.298 1.00 90.12 187 HIS A CA 1
ATOM 1474 C C . HIS A 1 187 ? 3.726 -11.494 -13.290 1.00 90.12 187 HIS A C 1
ATOM 1476 O O . HIS A 1 187 ? 3.355 -11.485 -14.461 1.00 90.12 187 HIS A O 1
ATOM 1482 N N . VAL A 1 188 ? 4.695 -10.694 -12.837 1.00 89.50 188 VAL A N 1
ATOM 1483 C CA . VAL A 1 188 ? 5.384 -9.713 -13.687 1.00 89.50 188 VAL A CA 1
ATOM 1484 C C . VAL A 1 188 ? 6.487 -10.369 -14.520 1.00 89.50 188 VAL A C 1
ATOM 1486 O O . VAL A 1 188 ? 6.610 -10.079 -15.709 1.00 89.50 188 VAL A O 1
ATOM 1489 N N . PHE A 1 189 ? 7.292 -11.252 -13.923 1.00 89.75 189 PHE A N 1
ATOM 1490 C CA . PHE A 1 189 ? 8.507 -11.779 -14.557 1.00 89.75 189 PHE A CA 1
ATOM 1491 C C . PHE A 1 189 ? 8.405 -13.237 -15.021 1.00 89.75 189 PHE A C 1
ATOM 1493 O O . PHE A 1 189 ? 9.200 -13.661 -15.859 1.00 89.75 189 PHE A O 1
ATOM 1500 N N . GLY A 1 190 ? 7.440 -14.000 -14.506 1.00 86.50 190 GLY A N 1
ATOM 1501 C CA . GLY A 1 190 ? 7.317 -15.440 -14.727 1.00 86.50 190 GLY A CA 1
ATOM 1502 C C . GLY A 1 190 ? 8.095 -16.275 -13.705 1.00 86.50 190 GLY A C 1
ATOM 1503 O O . GLY A 1 190 ? 9.187 -15.913 -13.267 1.00 86.50 190 GLY A O 1
ATOM 1504 N N . GLU A 1 191 ? 7.533 -17.427 -13.336 1.00 88.12 191 GLU A N 1
ATOM 1505 C CA . GLU A 1 191 ? 8.054 -18.313 -12.283 1.00 88.12 191 GLU A CA 1
ATOM 1506 C C . GLU A 1 191 ? 9.490 -18.788 -12.541 1.00 88.12 191 GLU A C 1
ATOM 1508 O O . GLU A 1 191 ? 10.334 -18.743 -11.648 1.00 88.12 191 GLU A O 1
ATOM 1513 N N . GLU A 1 192 ? 9.798 -19.195 -13.773 1.00 85.88 192 GLU A N 1
ATOM 1514 C CA . GLU A 1 192 ? 11.111 -19.748 -14.115 1.00 85.88 192 GLU A CA 1
ATOM 1515 C C . GLU A 1 192 ? 12.229 -18.706 -13.948 1.00 85.88 192 GLU A C 1
ATOM 1517 O O . GLU A 1 192 ? 13.284 -18.998 -13.379 1.00 85.88 192 GLU A O 1
ATOM 1522 N N . LEU A 1 193 ? 11.975 -17.460 -14.364 1.00 86.62 193 LEU A N 1
ATOM 1523 C CA . LEU A 1 193 ? 12.935 -16.369 -14.227 1.00 86.62 193 LEU A CA 1
ATOM 1524 C C . LEU A 1 193 ? 13.113 -15.964 -12.756 1.00 86.62 193 LEU A C 1
ATOM 1526 O O . LEU A 1 193 ? 14.239 -15.739 -12.306 1.00 86.62 193 LEU A O 1
ATOM 1530 N N . VAL A 1 194 ? 12.018 -15.933 -11.989 1.00 91.88 194 VAL A N 1
ATOM 1531 C CA . VAL A 1 194 ? 12.051 -15.676 -10.541 1.00 91.88 194 VAL A CA 1
ATOM 1532 C C . VAL A 1 194 ? 12.847 -16.750 -9.803 1.00 91.88 194 VAL A C 1
ATOM 1534 O O . VAL A 1 194 ? 13.653 -16.400 -8.943 1.00 91.88 194 VAL A O 1
ATOM 1537 N N . ASN A 1 195 ? 12.690 -18.028 -10.153 1.00 90.06 195 ASN A N 1
ATOM 1538 C CA . ASN A 1 195 ? 13.446 -19.125 -9.544 1.00 90.06 195 ASN A CA 1
ATOM 1539 C C . ASN A 1 195 ? 14.940 -19.075 -9.896 1.00 90.06 195 ASN A C 1
ATOM 1541 O O . ASN A 1 195 ? 15.780 -19.414 -9.065 1.00 90.06 195 ASN A O 1
ATOM 1545 N N . LEU A 1 196 ? 15.282 -18.632 -11.109 1.00 89.25 196 LEU A N 1
ATOM 1546 C CA . LEU A 1 196 ? 16.669 -18.543 -11.565 1.00 89.25 196 LEU A CA 1
ATOM 1547 C C . LEU A 1 196 ? 17.428 -17.362 -10.941 1.00 89.25 196 LEU A C 1
ATOM 1549 O O . LEU A 1 196 ? 18.593 -17.497 -10.575 1.00 89.25 196 LEU A O 1
ATOM 1553 N N . MET A 1 197 ? 16.793 -16.189 -10.877 1.00 89.44 197 MET A N 1
ATOM 1554 C CA . MET A 1 197 ? 17.472 -14.923 -10.568 1.00 89.44 197 MET A CA 1
ATOM 1555 C C . MET A 1 197 ? 17.013 -14.259 -9.269 1.00 89.44 197 MET A C 1
ATOM 1557 O O . MET A 1 197 ? 17.687 -13.361 -8.762 1.00 89.44 197 MET A O 1
ATOM 1561 N N . GLY A 1 198 ? 15.869 -14.676 -8.734 1.00 93.56 198 GLY A N 1
ATOM 1562 C CA . GLY A 1 198 ? 15.209 -14.027 -7.612 1.00 93.56 198 GLY A CA 1
ATOM 1563 C C . GLY A 1 198 ? 14.457 -12.760 -8.024 1.00 93.56 198 GLY A C 1
ATOM 1564 O O . GLY A 1 198 ? 14.971 -11.881 -8.720 1.00 93.56 198 GLY A O 1
ATOM 1565 N N . GLY A 1 199 ? 13.236 -12.611 -7.511 1.00 93.38 199 GLY A N 1
ATOM 1566 C CA . GLY A 1 199 ? 12.374 -11.463 -7.806 1.00 93.38 199 GLY A CA 1
ATOM 1567 C C . GLY A 1 199 ? 12.960 -10.103 -7.405 1.00 93.38 199 GLY A C 1
ATOM 1568 O O . GLY A 1 199 ? 12.727 -9.099 -8.077 1.00 93.38 199 GLY A O 1
ATOM 1569 N N . LYS A 1 200 ? 13.808 -10.056 -6.366 1.00 94.44 200 LYS A N 1
ATOM 1570 C CA . LYS A 1 200 ? 14.489 -8.823 -5.930 1.00 94.44 200 LYS A CA 1
ATOM 1571 C C . LYS A 1 200 ? 15.435 -8.264 -6.998 1.00 94.44 200 LYS A C 1
ATOM 1573 O O . LYS A 1 200 ? 15.416 -7.060 -7.247 1.00 94.44 200 LYS A O 1
ATOM 1578 N N . LEU A 1 201 ? 16.249 -9.116 -7.626 1.00 94.31 201 LEU A N 1
ATOM 1579 C CA . LEU A 1 201 ? 17.166 -8.689 -8.687 1.00 94.31 201 LEU A CA 1
ATOM 1580 C C . LEU A 1 201 ? 16.385 -8.233 -9.923 1.00 94.31 201 LEU A C 1
ATOM 1582 O O . LEU A 1 201 ? 16.677 -7.176 -10.474 1.00 94.31 201 LEU A O 1
ATOM 1586 N N . LEU A 1 202 ? 15.358 -8.994 -10.305 1.00 93.62 202 LEU A N 1
ATOM 1587 C CA . LEU A 1 202 ? 14.501 -8.679 -11.449 1.00 93.62 202 LEU A CA 1
ATOM 1588 C C . LEU A 1 202 ? 13.767 -7.348 -11.269 1.00 93.62 202 LEU A C 1
ATOM 1590 O O . LEU A 1 202 ? 13.798 -6.515 -12.167 1.00 93.62 202 LEU A O 1
ATOM 1594 N N . THR A 1 203 ? 13.203 -7.102 -10.082 1.00 94.19 203 THR A N 1
ATOM 1595 C CA . THR A 1 203 ? 12.576 -5.814 -9.736 1.00 94.19 203 THR A CA 1
ATOM 1596 C C . THR A 1 203 ? 13.574 -4.664 -9.853 1.00 94.19 203 THR A C 1
ATOM 1598 O O . THR A 1 203 ? 13.254 -3.631 -10.432 1.00 94.19 203 THR A O 1
ATOM 1601 N N . LYS A 1 204 ? 14.802 -4.841 -9.341 1.00 94.12 204 LYS A N 1
ATOM 1602 C CA . LYS A 1 204 ? 15.847 -3.811 -9.419 1.00 94.12 204 LYS A CA 1
ATOM 1603 C C . LYS A 1 204 ? 16.198 -3.474 -10.870 1.00 94.12 204 LYS A C 1
ATOM 1605 O O . LYS A 1 204 ? 16.254 -2.301 -11.213 1.00 94.12 204 LYS A O 1
ATOM 1610 N N . LEU A 1 205 ? 16.418 -4.494 -11.700 1.00 92.19 205 LEU A N 1
ATOM 1611 C CA . LEU A 1 205 ? 16.737 -4.326 -13.119 1.00 92.19 205 LEU A CA 1
ATOM 1612 C C . LEU A 1 205 ? 15.573 -3.711 -13.907 1.00 92.19 205 LEU A C 1
ATOM 1614 O O . LEU A 1 205 ? 15.800 -2.927 -14.824 1.00 92.19 205 LEU A O 1
ATOM 1618 N N . ALA A 1 206 ? 14.332 -4.070 -13.569 1.00 91.19 206 ALA A N 1
ATOM 1619 C CA . ALA A 1 206 ? 13.143 -3.517 -14.208 1.00 91.19 206 ALA A CA 1
ATOM 1620 C C . ALA A 1 206 ? 12.999 -2.024 -13.901 1.00 91.19 206 ALA A C 1
ATOM 1622 O O . ALA A 1 206 ? 12.866 -1.223 -14.821 1.00 91.19 206 ALA A O 1
ATOM 1623 N N . ASN A 1 207 ? 13.111 -1.647 -12.624 1.00 90.00 207 ASN A N 1
ATOM 1624 C CA . ASN A 1 207 ? 13.007 -0.253 -12.198 1.00 90.00 207 ASN A CA 1
ATOM 1625 C C . ASN A 1 207 ? 14.150 0.621 -12.735 1.00 90.00 207 ASN A C 1
ATOM 1627 O O . ASN A 1 207 ? 13.946 1.811 -12.934 1.00 90.00 207 ASN A O 1
ATOM 1631 N N . SER A 1 208 ? 15.335 0.056 -13.001 1.00 90.44 208 SER A N 1
ATOM 1632 C CA . SER A 1 208 ? 16.440 0.797 -13.627 1.00 90.44 208 SER A CA 1
ATOM 1633 C C . SER A 1 208 ? 16.380 0.841 -15.158 1.00 90.44 208 SER A C 1
ATOM 1635 O O . SER A 1 208 ? 17.274 1.411 -15.778 1.00 90.44 208 SER A O 1
ATOM 1637 N N . GLY A 1 209 ? 15.381 0.212 -15.790 1.00 89.75 209 GLY A N 1
ATOM 1638 C CA . GLY A 1 209 ? 15.291 0.094 -17.250 1.00 89.75 209 GLY A CA 1
ATOM 1639 C C . GLY A 1 209 ? 16.323 -0.855 -17.877 1.00 89.75 209 GLY A C 1
ATOM 1640 O O . GLY A 1 209 ? 16.384 -0.982 -19.095 1.00 89.75 209 GLY A O 1
ATOM 1641 N N . GLN A 1 210 ? 17.117 -1.561 -17.065 1.00 90.69 210 GLN A N 1
ATOM 1642 C CA . GLN A 1 210 ? 18.225 -2.410 -17.519 1.00 90.69 210 GLN A CA 1
ATOM 1643 C C . GLN A 1 210 ? 17.825 -3.873 -17.734 1.00 90.69 210 GLN A C 1
ATOM 1645 O O . GLN A 1 210 ? 18.638 -4.663 -18.208 1.00 90.69 210 GLN A O 1
ATOM 1650 N N . LEU A 1 211 ? 16.600 -4.270 -17.373 1.00 87.00 211 LEU A N 1
ATOM 1651 C CA . LEU A 1 211 ? 16.169 -5.669 -17.442 1.00 87.00 211 LEU A CA 1
ATOM 1652 C C . LEU A 1 211 ? 16.301 -6.255 -18.850 1.00 87.00 211 LEU A C 1
ATOM 1654 O O . LEU A 1 211 ? 16.833 -7.350 -18.999 1.00 87.00 211 LEU A O 1
ATOM 1658 N N . ILE A 1 212 ? 15.844 -5.532 -19.873 1.00 84.62 212 ILE A N 1
ATOM 1659 C CA . ILE A 1 212 ? 15.849 -6.036 -21.252 1.00 84.62 212 ILE A CA 1
ATOM 1660 C C . ILE A 1 212 ? 17.276 -6.250 -21.744 1.00 84.62 212 ILE A C 1
ATOM 1662 O O . ILE A 1 212 ? 17.613 -7.341 -22.199 1.00 84.62 212 ILE A O 1
ATOM 1666 N N . GLU A 1 213 ? 18.122 -5.234 -21.591 1.00 84.25 213 GLU A N 1
ATOM 1667 C CA . GLU A 1 213 ? 19.531 -5.296 -21.970 1.00 84.25 213 GLU A CA 1
ATOM 1668 C C . GLU A 1 213 ? 20.261 -6.414 -21.209 1.00 84.25 213 GLU A C 1
ATOM 1670 O O . GLU A 1 213 ? 20.991 -7.213 -21.797 1.00 84.25 213 GLU A O 1
ATOM 1675 N N . PHE A 1 214 ? 20.007 -6.535 -19.903 1.00 84.69 214 PHE A N 1
ATOM 1676 C CA . PHE A 1 214 ? 20.576 -7.594 -19.076 1.00 84.69 214 PHE A CA 1
ATOM 1677 C C . PHE A 1 214 ? 20.197 -8.990 -19.591 1.00 84.69 214 PHE A C 1
ATOM 1679 O O . PHE A 1 214 ? 21.062 -9.862 -19.704 1.00 84.69 214 PHE A O 1
ATOM 1686 N N . LEU A 1 215 ? 18.917 -9.208 -19.912 1.00 82.12 215 LEU A N 1
ATOM 1687 C CA . LEU A 1 215 ? 18.422 -10.491 -20.415 1.00 82.12 215 LEU A CA 1
ATOM 1688 C C . LEU A 1 215 ? 18.946 -10.804 -21.824 1.00 82.12 215 LEU A C 1
ATOM 1690 O O . LEU A 1 215 ? 19.192 -11.969 -22.127 1.00 82.12 215 LEU A O 1
ATOM 1694 N N . GLN A 1 216 ? 19.150 -9.792 -22.671 1.00 75.94 216 GLN A N 1
ATOM 1695 C CA . GLN A 1 216 ? 19.715 -9.959 -24.015 1.00 75.94 216 GLN A CA 1
ATOM 1696 C C . GLN A 1 216 ? 21.203 -10.333 -23.979 1.00 75.94 216 GLN A C 1
ATOM 1698 O O . GLN A 1 216 ? 21.638 -11.211 -24.723 1.00 75.94 216 GLN A O 1
ATOM 1703 N N . ASN A 1 217 ? 21.975 -9.712 -23.084 1.00 73.56 217 ASN A N 1
ATOM 1704 C CA . ASN A 1 217 ? 23.424 -9.911 -22.988 1.00 73.56 217 ASN A CA 1
ATOM 1705 C C . ASN A 1 217 ? 23.823 -11.197 -22.249 1.00 73.56 217 ASN A C 1
ATOM 1707 O O . ASN A 1 217 ? 24.972 -11.639 -22.326 1.00 73.56 217 ASN A O 1
ATOM 1711 N N . LYS A 1 218 ? 22.895 -11.825 -21.523 1.00 66.75 218 LYS A N 1
ATOM 1712 C CA . LYS A 1 218 ? 23.124 -13.113 -20.871 1.00 66.75 218 LYS A CA 1
ATOM 1713 C C . LYS A 1 218 ? 22.535 -14.237 -21.719 1.00 66.75 218 LYS A C 1
ATOM 1715 O O . LYS A 1 218 ? 21.330 -14.468 -21.734 1.00 66.75 218 LYS A O 1
ATOM 1720 N N . SER A 1 219 ? 23.399 -15.011 -22.373 1.00 55.50 219 SER A N 1
ATOM 1721 C CA . SER A 1 219 ? 23.009 -16.261 -23.028 1.00 55.50 219 SER A CA 1
ATOM 1722 C C . SER A 1 219 ? 22.656 -17.333 -21.987 1.00 55.50 219 SER A C 1
ATOM 1724 O O . SER A 1 219 ? 23.435 -18.226 -21.663 1.00 55.50 219 SER A O 1
ATOM 1726 N N . PHE A 1 220 ? 21.441 -17.286 -21.446 1.00 55.47 220 PHE A N 1
ATOM 1727 C CA . PHE A 1 220 ? 20.943 -18.358 -20.590 1.00 55.47 220 PHE A CA 1
ATOM 1728 C C . PHE A 1 220 ? 20.496 -19.542 -21.462 1.00 55.47 220 PHE A C 1
ATOM 1730 O O . PHE A 1 220 ? 19.407 -19.566 -22.033 1.00 55.47 220 PHE A O 1
ATOM 1737 N N . LYS A 1 221 ? 21.387 -20.532 -21.601 1.00 48.50 221 LYS A N 1
ATOM 1738 C CA . LYS A 1 221 ? 21.121 -21.860 -22.197 1.00 48.50 221 LYS A CA 1
ATOM 1739 C C . LYS A 1 221 ? 20.571 -21.860 -23.638 1.00 48.50 221 LYS A C 1
ATOM 1741 O O . LYS A 1 221 ? 19.845 -22.774 -24.018 1.00 48.50 221 LYS A O 1
ATOM 1746 N N . GLY A 1 222 ? 20.897 -20.856 -24.455 1.00 48.16 222 GLY A N 1
ATOM 1747 C CA . GLY A 1 222 ? 20.663 -20.878 -25.910 1.00 48.16 222 GLY A CA 1
ATOM 1748 C C . GLY A 1 222 ? 19.204 -20.984 -26.389 1.00 48.16 222 GLY A C 1
ATOM 1749 O O . GLY A 1 222 ? 18.997 -21.253 -27.568 1.00 48.16 222 GLY A O 1
ATOM 1750 N N . ARG A 1 223 ? 18.189 -20.808 -25.524 1.00 51.56 223 ARG A N 1
ATOM 1751 C CA . ARG A 1 223 ? 16.770 -21.046 -25.890 1.00 51.56 223 ARG A CA 1
ATOM 1752 C C . ARG A 1 223 ? 15.740 -20.030 -25.378 1.00 51.56 223 ARG A C 1
ATOM 1754 O O . ARG A 1 223 ? 14.552 -20.244 -25.572 1.00 51.56 223 ARG A O 1
ATOM 1761 N N . TRP A 1 224 ? 16.145 -18.927 -24.755 1.00 50.94 224 TRP A N 1
ATOM 1762 C CA . TRP A 1 224 ? 15.201 -18.139 -23.946 1.00 50.94 224 TRP A CA 1
ATOM 1763 C C . TRP A 1 224 ? 14.577 -16.906 -24.609 1.00 50.94 224 TRP A C 1
ATOM 1765 O O . TRP A 1 224 ? 13.385 -16.651 -24.433 1.00 50.94 224 TRP A O 1
ATOM 1775 N N . TRP A 1 225 ? 15.326 -16.160 -25.422 1.00 45.50 225 TRP A N 1
ATOM 1776 C CA . TRP A 1 225 ? 14.832 -14.890 -25.977 1.00 45.50 225 TRP A CA 1
ATOM 1777 C C . TRP A 1 225 ? 13.628 -15.057 -26.927 1.00 45.50 225 TRP A C 1
ATOM 1779 O O . TRP A 1 225 ? 12.822 -14.144 -27.079 1.00 45.50 225 TRP A O 1
ATOM 1789 N N . ALA A 1 226 ? 13.459 -16.239 -27.530 1.00 44.31 226 ALA A N 1
ATOM 1790 C CA . ALA A 1 226 ? 12.346 -16.526 -28.432 1.00 44.31 226 ALA A CA 1
ATOM 1791 C C . ALA A 1 226 ? 11.001 -16.767 -27.710 1.00 44.31 226 ALA A C 1
ATOM 1793 O O . ALA A 1 226 ? 9.956 -16.651 -28.350 1.00 44.31 226 ALA A O 1
ATOM 1794 N N . MET A 1 227 ? 11.00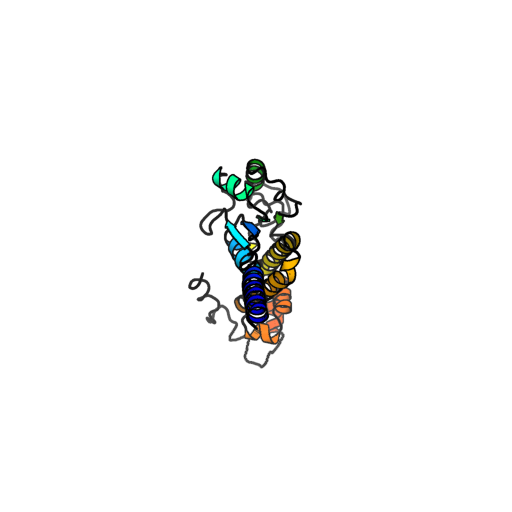8 -17.076 -26.404 1.00 42.53 227 MET A N 1
ATOM 1795 C CA . MET A 1 227 ? 9.796 -17.327 -25.601 1.00 42.53 227 MET A CA 1
ATOM 1796 C C . MET A 1 227 ? 9.315 -16.084 -24.841 1.00 42.53 227 MET A C 1
ATOM 1798 O O . MET A 1 227 ? 8.112 -15.902 -24.688 1.00 42.53 227 MET A O 1
ATOM 1802 N N . TRP A 1 228 ? 10.220 -15.182 -24.442 1.00 46.22 228 TRP A N 1
ATOM 1803 C CA . TRP A 1 228 ? 9.882 -13.907 -23.789 1.00 46.22 228 TRP A CA 1
ATOM 1804 C C . TRP A 1 228 ? 9.543 -12.792 -24.796 1.00 46.22 228 TRP A C 1
ATOM 1806 O O . TRP A 1 228 ? 9.669 -11.617 -24.493 1.00 46.22 228 TRP A O 1
ATOM 1816 N N . ASN A 1 229 ? 9.146 -13.115 -26.029 1.00 45.28 229 ASN A N 1
ATOM 1817 C CA . ASN A 1 229 ? 8.735 -12.083 -26.976 1.00 45.28 229 ASN A CA 1
ATOM 1818 C C . ASN A 1 229 ? 7.284 -11.644 -26.666 1.00 45.28 229 ASN A C 1
ATOM 1820 O O . ASN A 1 229 ? 6.369 -12.446 -26.892 1.00 45.28 229 ASN A O 1
ATOM 1824 N N . PRO A 1 230 ? 7.032 -10.385 -26.243 1.00 46.28 230 PRO A N 1
ATOM 1825 C CA . PRO A 1 230 ? 5.678 -9.889 -25.966 1.00 46.28 230 PRO A CA 1
ATOM 1826 C C . PRO A 1 230 ? 4.743 -10.002 -27.181 1.00 46.28 230 PRO A C 1
ATOM 1828 O O . PRO A 1 230 ? 3.531 -10.114 -27.029 1.00 46.28 230 PRO A O 1
ATOM 1831 N N . SER A 1 231 ? 5.310 -10.038 -28.393 1.00 41.56 231 SER A N 1
ATOM 1832 C CA . SER A 1 231 ? 4.577 -10.153 -29.660 1.00 41.56 231 SER A CA 1
ATOM 1833 C C . SER A 1 231 ? 4.324 -11.594 -30.140 1.00 41.56 231 SER A C 1
ATOM 1835 O O . SER A 1 231 ? 3.635 -11.780 -31.140 1.00 41.56 231 SER A O 1
ATOM 1837 N N . ARG A 1 232 ? 4.819 -12.635 -29.441 1.00 39.28 232 ARG A N 1
ATOM 1838 C CA . ARG A 1 232 ? 4.580 -14.059 -29.791 1.00 39.28 232 ARG A CA 1
ATOM 1839 C C . ARG A 1 232 ? 3.747 -14.849 -28.777 1.00 39.28 232 ARG A C 1
ATOM 1841 O O . ARG A 1 232 ? 3.658 -16.068 -28.878 1.00 39.28 232 ARG A O 1
ATOM 1848 N N . GLY A 1 233 ? 3.059 -14.174 -27.858 1.00 34.56 233 GLY A N 1
ATOM 1849 C CA . GLY A 1 233 ? 1.935 -14.787 -27.149 1.00 34.56 233 GLY A CA 1
ATOM 1850 C C . GLY A 1 233 ? 2.299 -15.884 -26.145 1.00 34.56 233 GLY A C 1
ATOM 1851 O O . GLY A 1 233 ? 1.474 -16.766 -25.900 1.00 34.56 233 GLY A O 1
ATOM 1852 N N . PHE A 1 234 ? 3.457 -15.794 -25.479 1.00 35.53 234 PHE A N 1
ATOM 1853 C CA . PHE A 1 234 ? 3.481 -16.259 -24.092 1.00 35.53 234 PHE A CA 1
ATOM 1854 C C . PHE A 1 234 ? 2.444 -15.418 -23.344 1.00 35.53 234 PHE A C 1
ATOM 1856 O O . PHE A 1 234 ? 2.457 -14.190 -23.426 1.00 35.53 234 PHE A O 1
ATOM 1863 N N . ARG A 1 235 ? 1.469 -16.071 -22.711 1.00 40.88 235 ARG A N 1
ATOM 1864 C CA . ARG A 1 235 ? 0.319 -15.415 -22.081 1.00 40.88 235 ARG A CA 1
ATOM 1865 C C . ARG A 1 235 ? 0.551 -15.207 -20.572 1.00 40.88 235 ARG A C 1
ATOM 1867 O O . ARG A 1 235 ? -0.012 -15.977 -19.803 1.00 40.88 235 ARG A O 1
ATOM 1874 N N . PRO A 1 236 ? 1.235 -14.140 -20.113 1.00 37.88 236 PRO A N 1
ATOM 1875 C CA . PRO A 1 236 ? 0.890 -13.520 -18.833 1.00 37.88 236 PRO A CA 1
ATOM 1876 C C . PRO A 1 236 ? -0.364 -12.635 -18.958 1.00 37.88 236 PRO A C 1
ATOM 1878 O O . PRO A 1 236 ? -1.033 -12.351 -17.975 1.00 37.88 236 PRO A O 1
ATOM 1881 N N . LEU A 1 237 ? -0.745 -12.236 -20.179 1.00 37.75 237 LEU A N 1
ATOM 1882 C CA . LEU A 1 237 ? -1.775 -11.212 -20.406 1.00 37.75 237 LEU A CA 1
ATOM 1883 C C . LEU A 1 237 ? -3.206 -11.736 -20.641 1.00 37.75 237 LEU A C 1
ATOM 1885 O O . LEU A 1 237 ? -4.093 -10.942 -20.937 1.00 37.75 237 LEU A O 1
ATOM 1889 N N . ARG A 1 238 ? -3.482 -13.044 -20.490 1.00 30.67 238 ARG A N 1
ATOM 1890 C CA . ARG A 1 238 ? -4.873 -13.565 -20.551 1.00 30.67 238 ARG A CA 1
ATOM 1891 C C . ARG A 1 238 ? -5.460 -13.972 -19.200 1.00 30.67 238 ARG A C 1
ATOM 1893 O O . ARG A 1 238 ? -6.667 -14.161 -19.116 1.00 30.67 238 ARG A O 1
ATOM 1900 N N . SER A 1 239 ? -4.653 -14.086 -18.147 1.00 33.84 239 SER A N 1
ATOM 1901 C CA . SER A 1 239 ? -5.158 -14.362 -16.794 1.00 33.84 239 SER A CA 1
ATOM 1902 C C . SER A 1 239 ? -5.416 -13.096 -15.974 1.00 33.84 239 SER A C 1
ATOM 1904 O O . SER A 1 239 ? -6.119 -13.185 -14.975 1.00 33.84 239 SER A O 1
ATOM 1906 N N . MET A 1 240 ? -4.955 -11.918 -16.424 1.00 40.16 240 MET A N 1
ATOM 1907 C CA . MET A 1 240 ? -5.220 -10.635 -15.750 1.00 40.16 240 MET A CA 1
ATOM 1908 C C . MET A 1 240 ? -6.700 -10.213 -15.737 1.00 40.16 240 MET A C 1
ATOM 1910 O O . MET A 1 240 ? -7.021 -9.249 -15.058 1.00 40.16 240 MET A O 1
ATOM 1914 N N . TRP A 1 241 ? -7.596 -10.912 -16.443 1.00 35.59 241 TRP A N 1
ATOM 1915 C CA . TRP A 1 241 ? -9.016 -10.538 -16.544 1.00 35.59 241 TRP A CA 1
ATOM 1916 C C . TRP A 1 241 ? -10.000 -11.597 -16.040 1.00 35.59 241 TRP A C 1
ATOM 1918 O O . TRP A 1 241 ? -11.183 -11.303 -15.932 1.00 35.59 241 TRP A O 1
ATOM 1928 N N . ASN A 1 242 ? -9.540 -12.809 -15.714 1.00 31.91 242 ASN A N 1
ATOM 1929 C CA . ASN A 1 242 ? -10.456 -13.922 -15.436 1.00 31.91 242 ASN A CA 1
ATOM 1930 C C . ASN A 1 242 ? -10.490 -14.384 -13.977 1.00 31.91 242 ASN A C 1
ATOM 1932 O O . ASN A 1 242 ? -11.265 -15.283 -13.693 1.00 31.91 242 ASN A O 1
ATOM 1936 N N . ASN A 1 243 ? -9.691 -13.807 -13.073 1.00 35.62 243 ASN A N 1
ATOM 1937 C CA . ASN A 1 243 ? -9.696 -14.166 -11.646 1.00 35.62 243 ASN A CA 1
ATOM 1938 C C . ASN A 1 243 ? -9.346 -12.960 -10.746 1.00 35.62 243 ASN A C 1
ATOM 1940 O O . ASN A 1 243 ? -8.418 -13.040 -9.938 1.00 35.62 243 ASN A O 1
ATOM 1944 N N . TRP A 1 244 ? -10.065 -11.848 -10.920 1.00 37.28 244 TRP A N 1
ATOM 1945 C CA . TRP A 1 244 ? -10.222 -10.831 -9.873 1.00 37.28 244 TRP A CA 1
ATOM 1946 C C . TRP A 1 244 ? -11.523 -11.086 -9.124 1.00 37.28 244 TRP A C 1
ATOM 1948 O O . TRP A 1 244 ? -12.524 -11.390 -9.813 1.00 37.28 244 TRP A O 1
#

Foldseek 3Di:
DVVVVVVVVVVVVVVVVVVVVVPPPPPPAAAEEEEAEPLLQVLLCLLSPPRHDYYYDDYPPDQQLDDDQDLVLLCSLLPHQAYEYLDLNSNPVVVVSNVSNPRPQQPPPHLRHFHLCPPPDAADQDPDQDPPPDDDRNVHDSVLVVDLLSSLSSSVRSLSSVCSVPVVCNVSSVVSSVVVLVVSLCLVPNDVVCVVPNSVVCSVCVVVVNNVVVVVPDPDPVPPPVLPDPVPDPDSPPVVPPDD

Secondary structure (DSSP, 8-state):
-HHHHHHHHHHHHHHHHHHHHHT----PPPEEEEEEEHHHHHHHHHHHGGGEEEEEEE-TTS-TT-PPP-HHHHHHHHT-SEEEE--TTTTTTHHHHHHHHT-GGGSTTSTTEEETTTT-------SS--STTSS--TTS---GGGSTTHHHHHHHHHHHHHHHH-GGGHHHHHHHHHHHHHHHHHHHH-HHHHHHH-HHHHHHHHHTT-HHHHHHHS--TTTSTTTS-TTTT--SSSSTTT--

Sequence (244 aa):
MEVKMRLIKIITVFIIFFSTIINYTFAADKIKVVTTLSTYADIAKKVGGDRVEVQYIVAGDQDAHFVRPKPSFAMLLHRADLFVTTGLDLEMWVPSLVDMSKNNRIRSGQIGYVAAYDGIDLLEKPSALSRSEGGLHIYGNPHITTNPLNYKVVAENIVIGLEKLAPESSDYFRANLKTFQHRIDVHVFGEELVNLMGGKLLTKLANSGQLIEFLQNKSFKGRWWAMWNPSRGFRPLRSMWNNW

Radius of gyration: 24.9 Å; chains: 1; bounding box: 45×70×81 Å